Protein AF-A0A942UZH0-F1 (afdb_monomer_lite)

Foldseek 3Di:
DPPVVVVCVVVVVVVVVVVVVVVVVVVLVVLVVLLVVLVVLLVVLLVLLVVLLVLLVVLLVLLVVLLVLLVVCLVVVPDPPDDPVVVVVSVVVSVVSVVVNVVSLVVNVVSLVVSVVSLVVCCVSCVVCSVLSVVLSVLSVVLSVLSVVLVVLSVVVVVVVVVCVVVVPDDDPVNSVVVVVSSVVSVVSSVVSVVSSVVSVVSVVVSSVVSVCVSVVSVVVSVVVVVD

Organism: NCBI:txid2683708

Sequence (228 aa):
MNILSNLLSGIGGVLIGGFITWWSNLAIQKKKVIFELQQERYIETKKYIEELINILEKLNNRIYLYHMNMVIYYEKSYSEDNDNNILQERFKRNSDLNEEIDTLNRRFRRKLEIFNNYVDTNEILLLKYKHDLNEVISKGQHIFKNICNIKFIILNNVIELKKDIEKEVKIDEEYKKEKKKEYQFALELVNKNNTEINKVITFYNNLLKIQLNDIYGNYVNIKNKKIK

Radius of gyration: 30.78 Å; chains: 1; bounding box: 70×24×109 Å

Structure (mmCIF, N/CA/C/O backbone):
data_AF-A0A942UZH0-F1
#
_entry.id   AF-A0A942UZH0-F1
#
loop_
_atom_site.group_PDB
_atom_site.id
_atom_site.type_symbol
_atom_site.label_atom_id
_atom_site.label_alt_id
_atom_site.label_comp_id
_atom_site.label_asym_id
_atom_site.label_entity_id
_atom_site.label_seq_id
_atom_site.pdbx_PDB_ins_code
_atom_site.Cartn_x
_atom_site.Cartn_y
_atom_site.Cartn_z
_atom_site.occupancy
_atom_site.B_iso_or_equiv
_atom_site.auth_seq_id
_atom_site.auth_comp_id
_atom_site.auth_asym_id
_atom_site.auth_atom_id
_atom_site.pdbx_PDB_model_num
ATOM 1 N N . MET A 1 1 ? 43.457 6.257 -70.479 1.00 55.59 1 MET A N 1
ATOM 2 C CA . MET A 1 1 ? 42.061 5.979 -70.076 1.00 55.59 1 MET A CA 1
ATOM 3 C C . MET A 1 1 ? 41.929 5.470 -68.623 1.00 55.59 1 MET A C 1
ATOM 5 O O . MET A 1 1 ? 41.009 4.722 -68.354 1.00 55.59 1 MET A O 1
ATOM 9 N N . ASN A 1 2 ? 42.772 5.904 -67.661 1.00 56.91 2 ASN A N 1
ATOM 10 C CA . ASN A 1 2 ? 42.775 5.357 -66.279 1.00 56.91 2 ASN A CA 1
ATOM 11 C C . ASN A 1 2 ? 42.605 6.393 -65.150 1.00 56.91 2 ASN A C 1
ATOM 13 O O . ASN A 1 2 ? 42.390 6.016 -64.004 1.00 56.91 2 ASN A O 1
ATOM 17 N N . ILE A 1 3 ? 42.677 7.696 -65.441 1.00 56.53 3 ILE A N 1
ATOM 18 C CA . ILE A 1 3 ? 42.629 8.734 -64.396 1.00 56.53 3 ILE A CA 1
ATOM 19 C C . ILE A 1 3 ? 41.189 8.955 -63.916 1.00 56.53 3 ILE A C 1
ATOM 21 O O . ILE A 1 3 ? 40.953 9.020 -62.717 1.00 56.53 3 ILE A O 1
ATOM 25 N N . LEU A 1 4 ? 40.211 8.971 -64.831 1.00 51.31 4 LEU A N 1
ATOM 26 C CA . LEU A 1 4 ? 38.797 9.187 -64.500 1.00 51.31 4 LEU A CA 1
ATOM 27 C C . LEU A 1 4 ? 38.214 8.047 -63.643 1.00 51.31 4 LEU A C 1
ATOM 29 O O . LEU A 1 4 ? 37.503 8.305 -62.680 1.00 51.31 4 LEU A O 1
ATOM 33 N N . SER A 1 5 ? 38.578 6.796 -63.953 1.00 55.81 5 SER A N 1
ATOM 34 C CA . SER A 1 5 ? 38.187 5.599 -63.189 1.00 55.81 5 SER A CA 1
ATOM 35 C C . SER A 1 5 ? 38.740 5.621 -61.761 1.00 55.81 5 SER A C 1
ATOM 37 O O . SER A 1 5 ? 38.013 5.323 -60.818 1.00 55.81 5 SER A O 1
ATOM 39 N N . ASN A 1 6 ? 40.007 6.015 -61.590 1.00 57.38 6 ASN A N 1
ATOM 40 C CA . ASN A 1 6 ? 40.653 6.078 -60.276 1.00 57.38 6 ASN A CA 1
ATOM 41 C C . ASN A 1 6 ? 40.182 7.277 -59.437 1.00 57.38 6 ASN A C 1
ATOM 43 O O . ASN A 1 6 ? 40.102 7.182 -58.214 1.00 57.38 6 ASN A O 1
ATOM 47 N N . LEU A 1 7 ? 39.836 8.399 -60.077 1.00 56.69 7 LEU A N 1
ATOM 48 C CA . LEU A 1 7 ? 39.284 9.567 -59.388 1.00 56.69 7 LEU A CA 1
ATOM 49 C C . LEU A 1 7 ? 37.848 9.300 -58.906 1.00 56.69 7 LEU A C 1
ATOM 51 O O . LEU A 1 7 ? 37.510 9.613 -57.767 1.00 56.69 7 LEU A O 1
ATOM 55 N N . LEU A 1 8 ? 37.019 8.669 -59.748 1.00 55.28 8 LEU A N 1
ATOM 56 C CA . LEU A 1 8 ? 35.645 8.287 -59.404 1.00 55.28 8 LEU A CA 1
ATOM 57 C C . LEU A 1 8 ? 35.600 7.197 -58.325 1.00 55.28 8 LEU A C 1
ATOM 59 O O . LEU A 1 8 ? 34.758 7.274 -57.431 1.00 55.28 8 LEU A O 1
ATOM 63 N N . SER A 1 9 ? 36.518 6.222 -58.351 1.00 58.56 9 SER A N 1
ATOM 64 C CA . SER A 1 9 ? 36.602 5.192 -57.306 1.00 58.56 9 SER A CA 1
ATOM 65 C C . SER A 1 9 ? 37.124 5.746 -55.974 1.00 58.56 9 SER A C 1
ATOM 67 O O . SER A 1 9 ? 36.602 5.378 -54.921 1.00 58.56 9 SER A O 1
ATOM 69 N N . GLY A 1 10 ? 38.078 6.686 -56.002 1.00 57.53 10 GLY A N 1
ATOM 70 C CA . GLY A 1 10 ? 38.581 7.373 -54.809 1.00 57.53 10 GLY A CA 1
ATOM 71 C C . GLY A 1 10 ? 37.528 8.263 -54.140 1.00 57.53 10 GLY A C 1
ATOM 72 O O . GLY A 1 10 ? 37.312 8.165 -52.933 1.00 57.53 10 GLY A O 1
ATOM 73 N N . ILE A 1 11 ? 36.812 9.080 -54.921 1.00 65.88 11 ILE A N 1
ATOM 74 C CA . ILE A 1 11 ? 35.730 9.943 -54.411 1.00 65.88 11 ILE A CA 1
ATOM 75 C C . ILE A 1 11 ? 34.541 9.096 -53.932 1.00 65.88 11 ILE A C 1
ATOM 77 O O . ILE A 1 11 ? 33.996 9.349 -52.856 1.00 65.88 11 ILE A O 1
ATOM 81 N N . GLY A 1 12 ? 34.175 8.050 -54.682 1.00 58.22 12 GLY A N 1
ATOM 82 C CA . GLY A 1 12 ? 33.121 7.111 -54.297 1.00 58.22 12 GLY A CA 1
ATOM 83 C C . GLY A 1 12 ? 33.424 6.391 -52.979 1.00 58.22 12 GLY A C 1
ATOM 84 O O . GLY A 1 12 ? 32.553 6.306 -52.114 1.00 58.22 12 GLY A O 1
ATOM 85 N N . GLY A 1 13 ? 34.670 5.950 -52.776 1.00 60.91 13 GLY A N 1
ATOM 86 C CA . GLY A 1 13 ? 35.111 5.322 -51.528 1.00 60.91 13 GLY A CA 1
ATOM 87 C C . GLY A 1 13 ? 35.029 6.254 -50.314 1.00 60.91 13 GLY A C 1
ATOM 88 O O . GLY A 1 13 ? 34.565 5.838 -49.252 1.00 60.91 13 GLY A O 1
ATOM 89 N N . VAL A 1 14 ? 35.401 7.529 -50.473 1.00 66.50 14 VAL A N 1
ATOM 90 C CA . VAL A 1 14 ? 35.317 8.537 -49.398 1.00 66.50 14 VAL A CA 1
ATOM 91 C C . VAL A 1 14 ? 33.863 8.864 -49.044 1.00 66.50 14 VAL A C 1
ATOM 93 O O . VAL A 1 14 ? 33.530 8.949 -47.862 1.00 66.50 14 VAL A O 1
ATOM 96 N N . LEU A 1 15 ? 32.976 8.994 -50.036 1.00 67.06 15 LEU A N 1
ATOM 97 C CA . LEU A 1 15 ? 31.553 9.269 -49.802 1.00 67.06 15 LEU A CA 1
ATOM 98 C C . LEU A 1 15 ? 30.845 8.096 -49.111 1.00 67.06 15 LEU A C 1
ATOM 100 O O . LEU A 1 15 ? 30.104 8.305 -48.148 1.00 67.06 15 LEU A O 1
ATOM 104 N N . ILE A 1 16 ? 31.108 6.861 -49.549 1.00 67.69 16 ILE A N 1
ATOM 105 C CA . ILE A 1 16 ? 30.541 5.651 -48.935 1.00 67.69 16 ILE A CA 1
ATOM 106 C C . ILE A 1 16 ? 31.101 5.459 -47.518 1.00 67.69 16 ILE A C 1
ATOM 108 O O . ILE A 1 16 ? 30.333 5.233 -46.582 1.00 67.69 16 ILE A O 1
ATOM 112 N N . GLY A 1 17 ? 32.415 5.617 -47.326 1.00 63.62 17 GLY A N 1
ATOM 113 C CA . GLY A 1 17 ? 33.048 5.550 -46.007 1.00 63.62 17 GLY A CA 1
ATOM 114 C C . GLY A 1 17 ? 32.511 6.613 -45.043 1.00 63.62 17 GLY A C 1
ATOM 115 O O . GLY A 1 17 ? 32.180 6.301 -43.896 1.00 63.62 17 GLY A O 1
ATOM 116 N N . GLY A 1 18 ? 32.333 7.849 -45.518 1.00 67.62 18 GLY A N 1
ATOM 117 C CA . GLY A 1 18 ? 31.728 8.941 -44.753 1.00 67.62 18 GLY A CA 1
ATOM 118 C C . GLY A 1 18 ? 30.277 8.654 -44.357 1.00 67.62 18 GLY A C 1
ATOM 119 O O . GLY A 1 18 ? 29.907 8.842 -43.197 1.00 67.62 18 GLY A O 1
ATOM 120 N N . PHE A 1 19 ? 29.474 8.115 -45.278 1.00 69.44 19 PHE A N 1
ATOM 121 C CA . PHE A 1 19 ? 28.084 7.737 -45.017 1.00 69.44 19 PHE A CA 1
ATOM 122 C C . PHE A 1 19 ? 27.971 6.603 -43.988 1.00 69.44 19 PHE A C 1
ATOM 124 O O . PHE A 1 19 ? 27.197 6.716 -43.036 1.00 69.44 19 PHE A O 1
ATOM 131 N N . ILE A 1 20 ? 28.779 5.544 -44.113 1.00 67.62 20 ILE A N 1
ATOM 132 C CA . ILE A 1 20 ? 28.815 4.428 -43.150 1.00 67.62 20 ILE A CA 1
ATOM 133 C C . ILE A 1 20 ? 29.231 4.926 -41.760 1.00 67.62 20 ILE A C 1
ATOM 135 O O . ILE A 1 20 ? 28.607 4.566 -40.756 1.00 67.62 20 ILE A O 1
ATOM 139 N N . THR A 1 21 ? 30.252 5.784 -41.693 1.00 69.69 21 THR A N 1
ATOM 140 C CA . THR A 1 21 ? 30.744 6.356 -40.430 1.00 69.69 21 THR A CA 1
ATOM 141 C C . THR A 1 21 ? 29.678 7.235 -39.772 1.00 69.69 21 THR A C 1
ATOM 143 O O . THR A 1 21 ? 29.439 7.135 -38.567 1.00 69.69 21 THR A O 1
ATOM 146 N N . TRP A 1 22 ? 28.968 8.046 -40.560 1.00 73.50 22 TRP A N 1
ATOM 147 C CA . TRP A 1 22 ? 27.872 8.892 -40.086 1.00 73.50 22 TRP A CA 1
ATOM 148 C C . TRP A 1 22 ? 26.682 8.077 -39.558 1.00 73.50 22 TRP A C 1
ATOM 150 O O . TRP A 1 22 ? 26.235 8.308 -38.432 1.00 73.50 22 TRP A O 1
ATOM 160 N N . TRP A 1 23 ? 26.219 7.066 -40.300 1.00 66.19 23 TRP A N 1
ATOM 161 C CA . TRP A 1 23 ? 25.150 6.162 -39.851 1.00 66.19 23 TRP A CA 1
ATOM 162 C C . TRP A 1 23 ? 25.522 5.387 -38.587 1.00 66.19 23 TRP A C 1
ATOM 164 O O . TRP A 1 23 ? 24.697 5.238 -37.680 1.00 66.19 23 TRP A O 1
ATOM 174 N N . SER A 1 24 ? 26.772 4.934 -38.494 1.00 67.81 24 SER A N 1
ATOM 175 C CA . SER A 1 24 ? 27.285 4.239 -37.311 1.00 67.81 24 SER A CA 1
ATOM 176 C C . SER A 1 24 ? 27.293 5.160 -36.088 1.00 67.81 24 SER A C 1
ATOM 178 O O . SER A 1 24 ? 26.807 4.773 -35.022 1.00 67.81 24 SER A O 1
ATOM 180 N N . ASN A 1 25 ? 27.741 6.410 -36.246 1.00 74.94 25 ASN A N 1
ATOM 181 C CA . ASN A 1 25 ? 27.700 7.415 -35.183 1.00 74.94 25 ASN A CA 1
ATOM 182 C C . ASN A 1 25 ? 26.267 7.746 -34.742 1.00 74.94 25 ASN A C 1
ATOM 184 O O . ASN A 1 25 ? 25.999 7.787 -33.538 1.00 74.94 25 ASN A O 1
ATOM 188 N N . LEU A 1 26 ? 25.326 7.900 -35.679 1.00 71.50 26 LEU A N 1
ATOM 189 C CA . LEU A 1 26 ? 23.908 8.112 -35.361 1.00 71.50 26 LEU A CA 1
ATOM 190 C C . LEU A 1 26 ?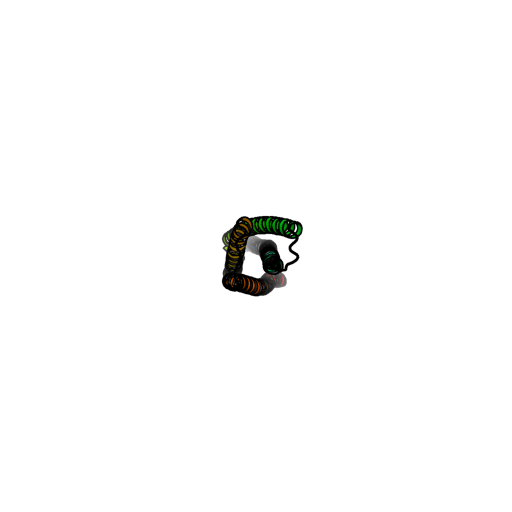 23.305 6.932 -34.590 1.00 71.50 26 LEU A C 1
ATOM 192 O O . LEU A 1 26 ? 22.584 7.127 -33.610 1.00 71.50 26 LEU A O 1
ATOM 196 N N . ALA A 1 27 ? 23.615 5.698 -34.991 1.00 70.44 27 ALA A N 1
ATOM 197 C CA . ALA A 1 27 ? 23.150 4.503 -34.293 1.00 70.44 27 ALA A CA 1
ATOM 198 C C . ALA A 1 27 ? 23.719 4.405 -32.864 1.00 70.44 27 ALA A C 1
ATOM 200 O O . ALA A 1 27 ? 23.010 3.986 -31.946 1.00 70.44 27 ALA A O 1
ATOM 201 N N . ILE A 1 28 ? 24.976 4.810 -32.654 1.00 72.88 28 ILE A N 1
ATOM 202 C CA . ILE A 1 28 ? 25.611 4.851 -31.327 1.00 72.88 28 ILE A CA 1
ATOM 203 C C . ILE A 1 28 ? 24.963 5.921 -30.444 1.00 72.88 28 ILE A C 1
ATOM 205 O O . ILE A 1 28 ? 24.639 5.636 -29.289 1.00 72.88 28 ILE A O 1
ATOM 209 N N . GLN A 1 29 ? 24.739 7.125 -30.976 1.00 73.19 29 GLN A N 1
ATOM 210 C CA . GLN A 1 29 ? 24.082 8.207 -30.239 1.00 73.19 29 GLN A CA 1
ATOM 211 C C . GLN A 1 29 ? 22.658 7.819 -29.829 1.00 73.19 29 GLN A C 1
ATOM 213 O O . GLN A 1 29 ? 22.311 7.961 -28.658 1.00 73.19 29 GLN A O 1
ATOM 218 N N . LYS A 1 30 ? 21.874 7.218 -30.737 1.00 76.62 30 LYS A N 1
ATOM 219 C CA . LYS A 1 30 ? 20.535 6.695 -30.417 1.00 76.62 30 LYS A CA 1
ATOM 220 C C . LYS A 1 30 ? 20.564 5.693 -29.259 1.00 76.62 30 LYS A C 1
ATOM 222 O O . LYS A 1 30 ? 19.752 5.794 -28.346 1.00 76.62 30 LYS A O 1
ATOM 227 N N . LYS A 1 31 ? 21.520 4.756 -29.249 1.00 73.31 31 LYS A N 1
ATOM 228 C CA . LYS A 1 31 ? 21.660 3.769 -28.159 1.00 73.31 31 LYS A CA 1
ATOM 229 C C . LYS A 1 31 ? 22.040 4.406 -26.824 1.00 73.31 31 LYS A C 1
ATOM 231 O O . LYS A 1 31 ? 21.539 3.970 -25.793 1.00 73.31 31 LYS A O 1
ATOM 236 N N . LYS A 1 32 ? 22.905 5.425 -26.840 1.00 77.19 32 LYS A N 1
ATOM 237 C CA . LYS A 1 32 ? 23.279 6.177 -25.634 1.00 77.19 32 LYS A CA 1
ATOM 238 C C . LYS A 1 32 ? 22.071 6.914 -25.041 1.00 77.19 32 LYS A C 1
ATOM 240 O O . LYS A 1 32 ? 21.825 6.778 -23.851 1.00 77.19 32 LYS A O 1
ATOM 245 N N . VAL A 1 33 ? 21.295 7.607 -25.877 1.00 77.94 33 VAL A N 1
ATOM 246 C CA . VAL A 1 33 ? 20.081 8.327 -25.447 1.00 77.94 33 VAL A CA 1
ATOM 247 C C . VAL A 1 33 ? 19.044 7.368 -24.855 1.00 77.94 33 VAL A C 1
ATOM 249 O O . VAL A 1 33 ? 18.495 7.637 -23.794 1.00 77.94 33 VAL A O 1
ATOM 252 N N . ILE A 1 34 ? 18.811 6.214 -25.492 1.00 77.88 34 ILE A N 1
ATOM 253 C CA . ILE A 1 34 ? 17.889 5.193 -24.962 1.00 77.88 34 ILE A CA 1
ATOM 254 C C . ILE A 1 34 ? 18.341 4.702 -23.580 1.00 77.88 34 ILE A C 1
ATOM 256 O O . ILE A 1 34 ? 17.511 4.530 -22.692 1.00 77.88 34 ILE A O 1
ATOM 260 N N . PHE A 1 35 ? 19.644 4.495 -23.384 1.00 80.19 35 PHE A N 1
ATOM 261 C CA . PHE A 1 35 ? 20.188 4.071 -22.096 1.00 80.19 35 PHE A CA 1
ATOM 262 C C . PHE A 1 35 ? 19.991 5.125 -20.995 1.00 80.19 35 PHE A C 1
ATOM 264 O O . PHE A 1 35 ? 19.534 4.783 -19.906 1.00 80.19 35 PHE A O 1
ATOM 271 N N . GLU A 1 36 ? 20.295 6.394 -21.275 1.00 81.06 36 GLU A N 1
ATOM 272 C CA . GLU A 1 36 ? 20.097 7.499 -20.323 1.00 81.06 36 GLU A CA 1
ATOM 273 C C . GLU A 1 36 ? 18.617 7.626 -19.925 1.00 81.06 36 GLU A C 1
ATOM 275 O O . GLU A 1 36 ? 18.301 7.690 -18.737 1.00 81.06 36 GLU A O 1
ATOM 280 N N . LEU A 1 37 ? 17.704 7.524 -20.898 1.00 82.19 37 LEU A N 1
ATOM 281 C CA . LEU A 1 37 ? 16.260 7.511 -20.646 1.00 82.19 37 LEU A CA 1
ATOM 282 C C . LEU A 1 37 ? 15.825 6.318 -19.781 1.00 82.19 37 LEU A C 1
ATOM 284 O O . LEU A 1 37 ? 15.006 6.476 -18.879 1.00 82.19 37 LEU A O 1
ATOM 288 N N . GLN A 1 38 ? 16.367 5.119 -20.013 1.00 81.94 38 GLN A N 1
ATOM 289 C CA . GLN A 1 38 ? 16.059 3.943 -19.188 1.00 81.94 38 GLN A CA 1
ATOM 290 C C . GLN A 1 38 ? 16.522 4.112 -17.734 1.00 81.94 38 GLN A C 1
ATOM 292 O O . GLN A 1 38 ? 15.815 3.688 -16.819 1.00 81.94 38 GLN A O 1
ATOM 297 N N . GLN A 1 39 ? 17.675 4.748 -17.504 1.00 83.62 39 GLN A N 1
ATOM 298 C CA . GLN A 1 39 ? 18.154 5.050 -16.152 1.00 83.62 39 GLN A CA 1
ATOM 299 C C . GLN A 1 39 ? 17.261 6.064 -15.436 1.00 83.62 39 GLN A C 1
ATOM 301 O O . GLN A 1 39 ? 16.907 5.852 -14.275 1.00 83.62 39 GLN A O 1
ATOM 306 N N . GLU A 1 40 ? 16.869 7.138 -16.121 1.00 86.31 40 GLU A N 1
ATOM 307 C CA . GLU A 1 40 ? 15.966 8.150 -15.566 1.00 86.31 40 GLU A CA 1
ATOM 308 C C . GLU A 1 40 ? 14.617 7.529 -15.176 1.00 86.31 40 GLU A C 1
ATOM 310 O O . GLU A 1 40 ? 14.165 7.676 -14.037 1.00 86.31 40 GLU A O 1
ATOM 315 N N . ARG A 1 41 ? 14.019 6.730 -16.071 1.00 86.19 41 ARG A N 1
ATOM 316 C CA . ARG A 1 41 ? 12.751 6.040 -15.790 1.00 86.19 41 ARG A CA 1
ATOM 317 C C . ARG A 1 41 ? 12.864 5.012 -14.670 1.00 86.19 41 ARG A C 1
ATOM 319 O O . ARG A 1 41 ? 11.936 4.882 -13.875 1.00 86.19 41 ARG A O 1
ATOM 326 N N . TYR A 1 42 ? 13.993 4.321 -14.546 1.00 87.50 42 TYR A N 1
ATOM 327 C CA . TYR A 1 42 ? 14.237 3.444 -13.400 1.00 87.50 42 TYR A CA 1
ATOM 328 C C . TYR A 1 42 ? 14.214 4.217 -12.073 1.00 87.50 42 TYR A C 1
ATOM 330 O O . TYR A 1 42 ? 13.532 3.802 -11.134 1.00 87.50 42 TYR A O 1
ATOM 338 N N . ILE A 1 43 ? 14.907 5.361 -11.998 1.00 87.38 43 ILE A N 1
ATOM 339 C CA . ILE A 1 43 ? 14.950 6.201 -10.789 1.00 87.38 43 ILE A CA 1
ATOM 340 C C . ILE A 1 43 ? 13.545 6.692 -10.419 1.00 87.38 43 ILE A C 1
ATOM 342 O O . ILE A 1 43 ? 13.156 6.639 -9.250 1.00 87.38 43 ILE A O 1
ATOM 346 N N . GLU A 1 44 ? 12.763 7.133 -11.402 1.00 90.44 44 GLU A N 1
ATOM 347 C CA . GLU A 1 44 ? 11.381 7.565 -11.180 1.00 90.44 44 GLU A CA 1
ATOM 348 C C . GLU A 1 44 ? 10.471 6.414 -10.732 1.00 90.44 44 GLU A C 1
ATOM 350 O O . GLU A 1 44 ? 9.741 6.564 -9.751 1.00 90.44 44 GLU A O 1
ATOM 355 N N . THR A 1 45 ? 10.539 5.257 -11.399 1.00 89.25 45 THR A N 1
ATOM 356 C CA . THR A 1 45 ? 9.751 4.058 -11.054 1.00 89.25 45 THR A CA 1
ATOM 357 C C . THR A 1 45 ? 10.021 3.631 -9.615 1.00 89.25 45 THR A C 1
ATOM 359 O O . THR A 1 45 ? 9.087 3.438 -8.834 1.00 89.25 45 THR A O 1
ATOM 362 N N . LYS A 1 46 ? 11.305 3.554 -9.246 1.00 91.69 46 LYS A N 1
ATOM 363 C CA . LYS A 1 46 ? 11.763 3.281 -7.882 1.00 91.69 46 LYS A CA 1
ATOM 364 C C . LYS A 1 46 ? 11.108 4.238 -6.882 1.00 91.69 46 LYS A C 1
ATOM 366 O O . LYS A 1 46 ? 10.479 3.802 -5.919 1.00 91.69 46 LYS A O 1
ATOM 371 N N . LYS A 1 47 ? 11.203 5.545 -7.145 1.00 93.19 47 LYS A N 1
ATOM 372 C CA . LYS A 1 47 ? 10.656 6.583 -6.266 1.00 93.19 47 LYS A CA 1
ATOM 373 C C . LYS A 1 47 ? 9.143 6.444 -6.078 1.00 93.19 47 LYS A C 1
ATOM 375 O O . LYS A 1 47 ? 8.665 6.552 -4.951 1.00 93.19 47 LYS A O 1
ATOM 380 N N . TYR A 1 48 ? 8.387 6.196 -7.149 1.00 92.44 48 TYR A N 1
ATOM 381 C CA . TYR A 1 48 ? 6.935 6.028 -7.048 1.00 92.44 48 TYR A CA 1
ATOM 382 C C . TYR A 1 48 ? 6.546 4.845 -6.162 1.00 92.44 48 TYR A C 1
ATOM 384 O O . TYR A 1 48 ? 5.679 4.991 -5.298 1.00 92.44 48 TYR A O 1
ATOM 392 N N . ILE A 1 49 ? 7.191 3.692 -6.348 1.00 90.31 49 ILE A N 1
ATOM 393 C CA . ILE A 1 49 ? 6.864 2.490 -5.576 1.00 90.31 49 ILE A CA 1
ATOM 394 C C . ILE A 1 49 ? 7.263 2.660 -4.102 1.00 90.31 49 ILE A C 1
ATOM 396 O O . ILE A 1 49 ? 6.465 2.338 -3.222 1.00 90.31 49 ILE A O 1
ATOM 400 N N . GLU A 1 50 ? 8.435 3.239 -3.815 1.00 92.06 50 GLU A N 1
ATOM 401 C CA . GLU A 1 50 ? 8.856 3.575 -2.443 1.00 92.06 50 GLU A CA 1
ATOM 402 C C . GLU A 1 50 ? 7.868 4.506 -1.739 1.00 92.06 50 GLU A C 1
ATOM 404 O O . GLU A 1 50 ? 7.510 4.280 -0.581 1.00 92.06 50 GLU A O 1
ATOM 409 N N . GLU A 1 51 ? 7.391 5.542 -2.432 1.00 93.75 51 GLU A N 1
ATOM 410 C CA . GLU A 1 51 ? 6.396 6.455 -1.876 1.00 93.75 51 GLU A CA 1
ATOM 411 C C . GLU A 1 51 ? 5.073 5.740 -1.566 1.00 93.75 51 GLU A C 1
ATOM 413 O O . GLU A 1 51 ? 4.491 5.988 -0.508 1.00 93.75 51 GLU A O 1
ATOM 418 N N . LEU A 1 52 ? 4.605 4.849 -2.448 1.00 91.56 52 LEU A N 1
ATOM 419 C CA . LEU A 1 52 ? 3.382 4.070 -2.227 1.00 91.56 52 LEU A CA 1
ATOM 420 C C . LEU A 1 52 ? 3.507 3.137 -1.021 1.00 91.56 52 LEU A C 1
ATOM 422 O O . LEU A 1 52 ? 2.627 3.150 -0.157 1.00 91.56 52 LEU A O 1
ATOM 426 N N . ILE A 1 53 ? 4.601 2.376 -0.939 1.00 91.75 53 ILE A N 1
ATOM 427 C CA . ILE A 1 53 ? 4.877 1.453 0.171 1.00 91.75 53 ILE A CA 1
ATOM 428 C C . ILE A 1 53 ? 4.926 2.218 1.497 1.00 91.75 53 ILE A C 1
ATOM 430 O O . ILE A 1 53 ? 4.205 1.871 2.429 1.00 91.75 53 ILE A O 1
ATOM 434 N N . ASN A 1 54 ? 5.684 3.315 1.558 1.00 94.12 54 ASN A N 1
ATOM 435 C CA . ASN A 1 54 ? 5.808 4.136 2.765 1.00 94.12 54 ASN A CA 1
ATOM 436 C C . ASN A 1 54 ? 4.453 4.703 3.228 1.00 94.12 54 ASN A C 1
ATOM 438 O O . ASN A 1 54 ? 4.164 4.768 4.424 1.00 94.12 54 ASN A O 1
ATOM 442 N N . ILE A 1 55 ? 3.591 5.123 2.293 1.00 91.94 55 ILE A N 1
ATOM 443 C CA . ILE A 1 55 ? 2.245 5.588 2.653 1.00 91.94 55 ILE A CA 1
ATOM 444 C C . ILE A 1 55 ? 1.403 4.428 3.205 1.00 91.94 55 ILE A C 1
ATOM 446 O O . ILE A 1 55 ? 0.730 4.632 4.214 1.00 91.94 55 ILE A O 1
ATOM 450 N N . LEU A 1 56 ? 1.453 3.233 2.602 1.00 89.25 56 LEU A N 1
ATOM 451 C CA . LEU A 1 56 ? 0.723 2.053 3.090 1.00 89.25 56 LEU A CA 1
ATOM 452 C C . LEU A 1 56 ? 1.171 1.628 4.490 1.00 89.25 56 LEU A C 1
ATOM 454 O O . LEU A 1 56 ? 0.324 1.365 5.341 1.00 89.25 56 LEU A O 1
ATOM 458 N N . GLU A 1 57 ? 2.476 1.610 4.755 1.00 92.38 57 GLU A N 1
ATOM 459 C CA . GLU A 1 57 ? 3.025 1.292 6.079 1.00 92.38 57 GLU A CA 1
ATOM 460 C C . GLU A 1 57 ? 2.544 2.286 7.139 1.00 92.38 57 GLU A C 1
ATOM 462 O O . GLU A 1 57 ? 2.061 1.888 8.203 1.00 92.38 57 GLU A O 1
ATOM 467 N N . LYS A 1 58 ? 2.608 3.590 6.833 1.00 93.94 58 LYS A N 1
ATOM 468 C CA . LYS A 1 58 ? 2.090 4.637 7.725 1.00 93.94 58 LYS A CA 1
ATOM 469 C C . LYS A 1 58 ? 0.597 4.480 7.964 1.00 93.94 58 LYS A C 1
ATOM 471 O O . LYS A 1 58 ? 0.160 4.572 9.108 1.00 93.94 58 LYS A O 1
ATOM 476 N N . LEU A 1 59 ? -0.172 4.222 6.908 1.00 89.50 59 LEU A N 1
ATOM 477 C CA . LEU A 1 59 ? -1.613 4.022 6.998 1.00 89.50 59 LEU A CA 1
ATOM 478 C C . LEU A 1 59 ? -1.946 2.829 7.906 1.00 89.50 59 LEU A C 1
ATOM 480 O O . LEU A 1 59 ? -2.757 2.964 8.823 1.00 89.50 59 LEU A O 1
ATOM 484 N N . ASN A 1 60 ? -1.274 1.693 7.701 1.00 89.25 60 ASN A N 1
ATOM 485 C CA . ASN A 1 60 ? -1.486 0.482 8.489 1.00 89.25 60 ASN A CA 1
ATOM 486 C C . ASN A 1 60 ? -1.112 0.691 9.965 1.00 89.25 60 ASN A C 1
ATOM 488 O O . ASN A 1 60 ? -1.850 0.274 10.854 1.00 89.25 60 ASN A O 1
ATOM 492 N N . ASN A 1 61 ? -0.016 1.408 10.236 1.00 91.62 61 ASN A N 1
ATOM 493 C CA . ASN A 1 61 ? 0.392 1.768 11.594 1.00 91.62 61 ASN A CA 1
ATOM 494 C C . ASN A 1 61 ? -0.646 2.670 12.286 1.00 91.62 61 ASN A C 1
ATOM 496 O O . ASN A 1 61 ? -1.055 2.386 13.410 1.00 91.62 61 ASN A O 1
ATOM 500 N N . ARG A 1 62 ? -1.132 3.725 11.619 1.00 90.81 62 ARG A N 1
ATOM 501 C CA . ARG A 1 62 ? -2.150 4.611 12.211 1.00 90.81 62 ARG A CA 1
ATOM 502 C C . ARG A 1 62 ? -3.448 3.883 12.519 1.00 90.81 62 ARG A C 1
ATOM 504 O O . ARG A 1 62 ? -4.020 4.100 13.583 1.00 90.81 62 ARG A O 1
ATOM 511 N N . ILE A 1 63 ? -3.862 2.978 11.642 1.00 86.56 63 ILE A N 1
ATOM 512 C CA . ILE A 1 63 ? -5.037 2.127 11.852 1.00 86.56 63 ILE A CA 1
ATO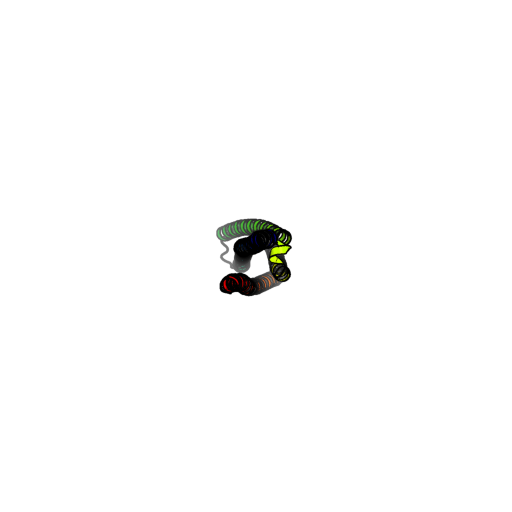M 513 C C . ILE A 1 63 ? -4.827 1.165 13.020 1.00 86.56 63 ILE A C 1
ATOM 515 O O . ILE A 1 63 ? -5.730 1.003 13.837 1.00 86.56 63 ILE A O 1
ATOM 519 N N . TYR A 1 64 ? -3.634 0.587 13.153 1.00 88.06 64 TYR A N 1
ATOM 520 C CA . TYR A 1 64 ? -3.280 -0.233 14.308 1.00 88.06 64 TYR A CA 1
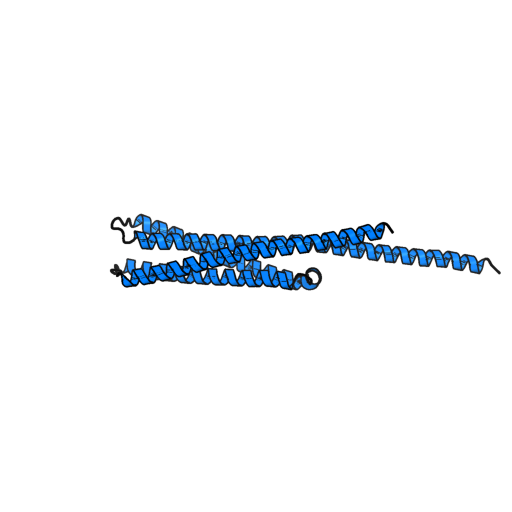ATOM 521 C C . TYR A 1 64 ? -3.350 0.561 15.621 1.00 88.06 64 TYR A C 1
ATOM 523 O O . TYR A 1 64 ? -3.972 0.108 16.577 1.00 88.06 64 TYR A O 1
ATOM 531 N N . LEU A 1 65 ? -2.780 1.769 15.674 1.00 87.06 65 LEU A N 1
ATOM 532 C CA . LEU A 1 65 ? -2.852 2.618 16.871 1.00 87.06 65 LEU A CA 1
ATOM 533 C C . LEU A 1 65 ? -4.293 3.023 17.204 1.00 87.06 65 LEU A C 1
ATOM 535 O O . LEU A 1 65 ? -4.693 2.966 18.366 1.00 87.06 65 LEU A O 1
ATOM 539 N N . TYR A 1 66 ? -5.076 3.384 16.186 1.00 83.31 66 TYR A N 1
ATOM 540 C CA . TYR A 1 66 ? -6.496 3.706 16.327 1.00 83.31 66 TYR A CA 1
ATOM 541 C C . TYR A 1 66 ? -7.279 2.518 16.906 1.00 83.31 66 TYR A C 1
ATOM 543 O O . TYR A 1 66 ? -8.027 2.670 17.870 1.00 83.31 66 TYR A O 1
ATOM 551 N N . HIS A 1 67 ? -7.031 1.315 16.382 1.00 82.38 67 HIS A N 1
ATOM 552 C CA . HIS A 1 67 ? -7.592 0.069 16.894 1.00 82.38 67 HIS A CA 1
ATOM 553 C C . HIS A 1 67 ? -7.206 -0.188 18.359 1.00 82.38 67 HIS A C 1
ATOM 555 O O . HIS A 1 67 ? -8.082 -0.380 19.200 1.00 82.38 67 HIS A O 1
ATOM 561 N N . MET A 1 68 ? -5.912 -0.145 18.687 1.00 82.00 68 MET A N 1
ATOM 562 C CA . MET A 1 68 ? -5.421 -0.424 20.042 1.00 82.00 68 MET A CA 1
ATOM 563 C C . MET A 1 68 ? -5.985 0.549 21.079 1.00 82.00 68 MET A C 1
ATOM 565 O O . MET A 1 68 ? -6.355 0.135 22.178 1.00 82.00 68 MET A O 1
ATOM 569 N N . ASN A 1 69 ? -6.106 1.832 20.730 1.00 76.00 69 ASN A N 1
ATOM 570 C CA . ASN A 1 69 ? -6.733 2.818 21.606 1.00 76.00 69 ASN A CA 1
ATOM 571 C C . ASN A 1 69 ? -8.195 2.468 21.915 1.00 76.00 69 ASN A C 1
ATOM 573 O O . ASN A 1 69 ? -8.628 2.680 23.048 1.00 76.00 69 ASN A O 1
ATOM 577 N N . MET A 1 70 ? -8.934 1.926 20.940 1.00 73.75 70 MET A N 1
ATOM 578 C CA . MET A 1 70 ? -10.331 1.509 21.110 1.00 73.75 70 MET A CA 1
ATOM 579 C C . MET A 1 70 ? -10.485 0.217 21.913 1.00 73.75 70 MET A C 1
ATOM 581 O O . MET A 1 70 ? -11.391 0.124 22.737 1.00 73.75 70 MET A O 1
ATOM 585 N N . VAL A 1 71 ? -9.587 -0.754 21.738 1.00 73.12 71 VAL A N 1
ATOM 586 C CA . VAL A 1 71 ? -9.595 -1.983 22.551 1.00 73.12 71 VAL A CA 1
ATOM 587 C C . VAL A 1 71 ? -9.3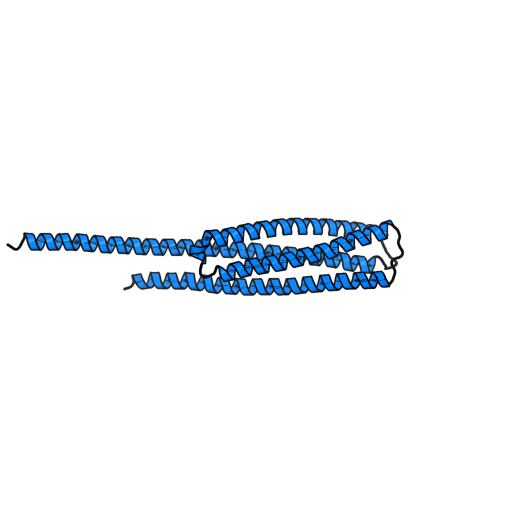29 -1.655 24.020 1.00 73.12 71 VAL A C 1
ATOM 589 O O . VAL A 1 71 ? -10.112 -2.040 24.883 1.00 73.12 71 VAL A O 1
ATOM 592 N N . ILE A 1 72 ? -8.283 -0.869 24.305 1.00 66.44 72 ILE A N 1
ATOM 593 C CA . ILE A 1 72 ? -7.950 -0.448 25.678 1.00 66.44 72 ILE A CA 1
ATOM 594 C C . ILE A 1 72 ? -9.100 0.345 26.301 1.00 66.44 72 ILE A C 1
ATOM 596 O O . ILE A 1 72 ? -9.374 0.203 27.490 1.00 66.44 72 ILE A O 1
ATOM 600 N N . TYR A 1 73 ? -9.756 1.197 25.510 1.00 65.31 73 TYR A N 1
ATOM 601 C CA . TYR A 1 73 ? -10.945 1.916 25.946 1.00 65.31 73 TYR A CA 1
ATOM 602 C C . TYR A 1 73 ? -12.027 0.936 26.397 1.00 65.31 73 TYR A C 1
ATOM 604 O O . TYR A 1 73 ? -12.487 1.016 27.530 1.00 65.31 73 TYR A O 1
ATOM 612 N N . TYR A 1 74 ? -12.363 -0.038 25.551 1.00 64.12 74 TYR A N 1
ATOM 613 C CA . TYR A 1 74 ? -13.385 -1.023 25.874 1.00 64.12 74 TYR A CA 1
ATOM 614 C C . TYR A 1 74 ? -13.028 -1.856 27.105 1.00 64.12 74 TYR A C 1
ATOM 616 O O . TYR A 1 74 ? -13.903 -2.159 27.899 1.00 64.12 74 TYR A O 1
ATOM 624 N N . GLU A 1 75 ? -11.760 -2.205 27.307 1.00 64.44 75 GLU A N 1
ATOM 625 C CA . GLU A 1 75 ? -11.342 -2.953 28.497 1.00 64.44 75 GLU A CA 1
ATOM 626 C C . GLU A 1 75 ? -11.389 -2.103 29.780 1.00 64.44 75 GLU A C 1
ATOM 628 O O . GLU A 1 75 ? -11.751 -2.622 30.835 1.00 64.44 75 GLU A O 1
ATOM 633 N N . LYS A 1 76 ? -11.071 -0.800 29.707 1.00 59.88 76 LYS A N 1
ATOM 634 C CA . LYS A 1 76 ? -11.014 0.102 30.876 1.00 59.88 76 LYS A CA 1
ATOM 635 C C . LYS A 1 76 ? -12.335 0.764 31.251 1.00 59.88 76 LYS A C 1
ATOM 637 O O . LYS A 1 76 ? -12.565 0.990 32.433 1.00 59.88 76 LYS A O 1
ATOM 642 N N . SER A 1 77 ? -13.219 1.054 30.298 1.00 54.44 77 SER A N 1
ATOM 643 C CA . SER A 1 77 ? -14.506 1.711 30.579 1.00 54.44 77 SER A CA 1
ATOM 644 C C . SER A 1 77 ? -15.449 0.884 31.466 1.00 54.44 77 SER A C 1
ATOM 646 O O . SER A 1 77 ? -16.498 1.385 31.858 1.00 54.44 77 SER A O 1
ATOM 648 N N . TYR A 1 78 ? -15.080 -0.358 31.797 1.00 54.38 78 TYR A N 1
ATOM 649 C CA . TYR A 1 78 ? -15.806 -1.229 32.723 1.00 54.38 78 TYR A CA 1
ATOM 650 C C . TYR A 1 78 ? -14.987 -1.652 33.953 1.00 54.38 78 TYR A C 1
ATOM 652 O O . TYR A 1 78 ? -15.436 -2.533 34.683 1.00 54.38 78 TYR A O 1
ATOM 660 N N . SER A 1 79 ? -13.811 -1.059 34.191 1.00 52.69 79 SER A N 1
ATOM 661 C CA . SER A 1 79 ? -13.159 -1.108 35.508 1.00 52.69 79 SER A CA 1
ATOM 662 C C . SER A 1 79 ? -13.687 0.038 36.375 1.00 52.69 79 SER A C 1
ATOM 664 O O . SER A 1 79 ? -13.889 1.134 35.860 1.00 52.69 79 SER A O 1
ATOM 666 N N . GLU A 1 80 ? -13.914 -0.209 37.668 1.00 50.62 80 GLU A N 1
ATOM 667 C CA . GLU A 1 80 ? -14.597 0.708 38.605 1.00 50.62 80 GLU A CA 1
ATOM 668 C C . GLU A 1 80 ? -13.922 2.093 38.770 1.00 50.62 80 GLU A C 1
ATOM 670 O O . GLU A 1 80 ? -14.582 3.043 39.182 1.00 50.62 80 GLU A O 1
ATOM 675 N N . ASP A 1 81 ? -12.663 2.255 38.345 1.00 51.44 81 ASP A N 1
ATOM 676 C CA . ASP A 1 81 ? -11.897 3.513 38.391 1.00 51.44 81 ASP A CA 1
ATOM 677 C C . ASP A 1 81 ? -11.936 4.285 37.056 1.00 51.44 81 ASP A C 1
ATOM 679 O O . ASP A 1 81 ? -10.926 4.457 36.362 1.00 51.44 81 ASP A O 1
ATOM 683 N N . ASN A 1 82 ? -13.124 4.732 36.650 1.00 56.59 82 ASN A N 1
ATOM 684 C CA . ASN A 1 82 ? -13.331 5.364 35.346 1.00 56.59 82 ASN A CA 1
ATOM 685 C C . ASN A 1 82 ? -13.246 6.904 35.442 1.00 56.59 82 ASN A C 1
ATOM 687 O O . ASN A 1 82 ? -14.233 7.583 35.717 1.00 56.59 82 ASN A O 1
ATOM 691 N N . ASP A 1 83 ? -12.059 7.477 35.213 1.00 64.12 83 ASP A N 1
ATOM 692 C CA . ASP A 1 83 ? -11.877 8.935 35.141 1.00 64.12 83 ASP A CA 1
ATOM 693 C C . ASP A 1 83 ? -12.334 9.470 33.769 1.00 64.12 83 ASP A C 1
ATOM 695 O O . ASP A 1 83 ? -11.691 9.250 32.735 1.00 64.12 83 ASP A O 1
ATOM 699 N N . ASN A 1 84 ? -13.451 10.203 33.759 1.00 65.94 84 ASN A N 1
ATOM 700 C CA . ASN A 1 84 ? -14.032 10.821 32.564 1.00 65.94 84 ASN A CA 1
ATOM 701 C C . ASN A 1 84 ? -13.034 11.690 31.774 1.00 65.94 84 ASN A C 1
ATOM 703 O O . ASN A 1 84 ? -13.137 11.770 30.546 1.00 65.94 84 ASN A O 1
ATOM 707 N N . ASN A 1 85 ? -12.036 12.291 32.432 1.00 68.62 85 ASN A N 1
ATOM 708 C CA . ASN A 1 85 ? -11.009 13.085 31.750 1.00 68.62 85 ASN A CA 1
ATOM 709 C C . ASN A 1 85 ? -10.110 12.216 30.856 1.00 68.62 85 ASN A C 1
ATOM 711 O O . ASN A 1 85 ? -9.789 12.600 29.728 1.00 68.62 85 ASN A O 1
ATOM 715 N N . ILE A 1 86 ? -9.766 11.007 31.312 1.00 70.88 86 ILE A N 1
ATOM 716 C CA . ILE A 1 86 ? -8.959 10.043 30.548 1.00 70.88 86 ILE A CA 1
ATOM 717 C C . ILE A 1 86 ? -9.725 9.571 29.303 1.00 70.88 86 ILE A C 1
ATOM 719 O O . ILE A 1 86 ? -9.129 9.379 28.238 1.00 70.88 86 ILE A O 1
ATOM 723 N N . LEU A 1 87 ? -11.045 9.397 29.411 1.00 68.25 87 LEU A N 1
ATOM 724 C CA . LEU A 1 87 ? -11.896 9.000 28.285 1.00 68.25 87 LEU A CA 1
ATOM 725 C C . LEU A 1 87 ? -11.957 10.100 27.218 1.00 68.25 87 LEU A C 1
ATOM 727 O O . LEU A 1 87 ? -11.769 9.815 26.032 1.00 68.25 87 LEU A O 1
ATOM 731 N N . GLN A 1 88 ? -12.155 11.356 27.625 1.00 71.56 88 GLN A N 1
ATOM 732 C CA . GLN A 1 88 ? -12.191 12.493 26.699 1.00 71.56 88 GLN A CA 1
ATOM 733 C C . GLN A 1 88 ? -10.858 12.696 25.969 1.00 71.56 88 GLN A C 1
ATOM 735 O O . GLN A 1 88 ? -10.844 12.896 24.751 1.00 71.56 88 GLN A O 1
ATOM 740 N N . GLU A 1 89 ? -9.728 12.581 26.673 1.00 75.88 89 GLU A N 1
ATOM 741 C CA . GLU A 1 89 ? -8.404 12.698 26.053 1.00 75.88 89 GLU A CA 1
ATOM 742 C C . GLU A 1 89 ? -8.174 11.608 24.991 1.00 75.88 89 GLU A C 1
ATOM 744 O O . GLU A 1 89 ? -7.629 11.868 23.914 1.00 75.88 89 GLU A O 1
ATOM 749 N N . ARG A 1 90 ? -8.644 10.383 25.247 1.00 73.44 90 ARG A N 1
ATOM 750 C CA . ARG A 1 90 ? -8.554 9.270 24.290 1.00 73.44 90 ARG A CA 1
ATOM 751 C C . ARG A 1 90 ? -9.449 9.467 23.070 1.00 73.44 90 ARG A C 1
ATOM 753 O O . ARG A 1 90 ? -8.989 9.203 21.958 1.00 73.44 90 ARG A O 1
ATOM 760 N N . PHE A 1 91 ? -10.675 9.967 23.242 1.00 74.12 91 PHE A N 1
ATOM 761 C CA . PHE A 1 91 ? -11.536 10.330 22.109 1.00 74.12 91 PHE A CA 1
ATOM 762 C C . PHE A 1 91 ? -10.881 11.384 21.221 1.00 74.12 91 PHE A C 1
ATOM 764 O O . PHE A 1 91 ? -10.900 11.244 19.998 1.00 74.12 91 PHE A O 1
ATOM 771 N N . LYS A 1 92 ? -10.245 12.390 21.829 1.00 81.00 92 LYS A N 1
ATOM 772 C CA . LYS A 1 92 ? -9.487 13.401 21.090 1.00 81.00 92 LYS A CA 1
ATOM 773 C C . LYS A 1 92 ? -8.341 12.771 20.293 1.00 81.00 92 LYS A C 1
ATOM 775 O O . LYS A 1 92 ? -8.298 12.942 19.080 1.00 81.00 92 LYS A O 1
ATOM 780 N N . ARG A 1 93 ? -7.491 11.952 20.928 1.00 82.31 93 ARG A N 1
ATOM 781 C CA . ARG A 1 93 ? -6.390 11.247 20.234 1.00 82.31 93 ARG A CA 1
ATOM 782 C C . ARG A 1 93 ? -6.884 10.382 19.071 1.00 82.31 93 ARG A C 1
ATOM 784 O O . ARG A 1 93 ? -6.236 10.321 18.032 1.00 82.31 93 ARG A O 1
ATOM 791 N N . ASN A 1 94 ? -8.025 9.712 19.226 1.00 81.81 94 ASN A N 1
ATOM 792 C CA . ASN A 1 94 ? -8.626 8.935 18.144 1.00 81.81 94 ASN A CA 1
ATOM 793 C C . ASN A 1 94 ? -9.164 9.829 17.021 1.00 81.81 94 ASN A C 1
ATOM 795 O O . ASN A 1 94 ? -8.978 9.499 15.852 1.00 81.81 94 ASN A O 1
ATOM 799 N N . SER A 1 95 ? -9.778 10.968 17.342 1.00 83.56 95 SER A N 1
ATOM 800 C CA . SER A 1 95 ? -10.178 11.955 16.335 1.00 83.56 95 SER A CA 1
ATOM 801 C C . SER A 1 95 ? -8.982 12.423 15.501 1.00 83.56 95 SER A C 1
ATOM 803 O O . SER A 1 95 ? -9.056 12.399 14.272 1.00 83.56 95 SER A O 1
ATOM 805 N N . ASP A 1 96 ? -7.865 12.752 16.154 1.00 87.88 96 ASP A N 1
ATOM 806 C CA . ASP A 1 96 ? -6.631 13.184 15.486 1.00 87.88 96 ASP A CA 1
ATOM 807 C C . ASP A 1 96 ? -6.081 12.072 14.569 1.00 87.88 96 ASP A C 1
ATOM 809 O O . ASP A 1 96 ? -5.791 12.293 13.392 1.00 87.88 96 ASP A O 1
ATOM 813 N N . LEU A 1 97 ? -6.025 10.829 15.068 1.00 88.19 97 LEU A N 1
ATOM 814 C CA . LEU A 1 97 ? -5.618 9.663 14.274 1.00 88.19 97 LEU A CA 1
ATOM 815 C C . LEU A 1 97 ? -6.525 9.434 13.059 1.00 88.19 97 LEU A C 1
ATOM 817 O O . LEU A 1 97 ? -6.037 9.075 11.988 1.00 88.19 97 LEU A O 1
ATOM 821 N N . ASN A 1 98 ? -7.835 9.632 13.204 1.00 86.25 98 ASN A N 1
ATOM 822 C CA . ASN A 1 98 ? -8.783 9.488 12.105 1.00 86.25 98 ASN A CA 1
ATOM 823 C C . ASN A 1 98 ? -8.525 10.524 10.995 1.00 86.25 98 ASN A C 1
ATOM 825 O O . ASN A 1 98 ? -8.536 10.171 9.813 1.00 86.25 98 ASN A O 1
ATOM 829 N N . GLU A 1 99 ? -8.221 11.770 11.358 1.00 89.94 99 GLU A N 1
ATOM 830 C CA . GLU A 1 99 ? -7.850 12.813 10.396 1.00 89.94 99 GLU A CA 1
ATOM 831 C C . GLU A 1 99 ? -6.516 12.506 9.691 1.00 89.94 99 GLU A C 1
ATOM 833 O O . GLU A 1 99 ? -6.394 12.668 8.467 1.00 89.94 99 GLU A O 1
ATOM 838 N N . GLU A 1 100 ? -5.525 11.994 10.429 1.00 92.56 100 GLU A N 1
ATOM 839 C CA . GLU A 1 100 ? -4.261 11.524 9.851 1.00 92.56 100 GLU A CA 1
ATOM 840 C C . GLU A 1 100 ? -4.491 10.392 8.839 1.00 92.56 100 GLU A C 1
ATOM 842 O O . GLU A 1 100 ? -3.955 10.433 7.725 1.00 92.56 100 GLU A O 1
ATOM 847 N N . ILE A 1 101 ? -5.323 9.406 9.191 1.00 90.38 101 ILE A N 1
ATOM 848 C CA . ILE A 1 101 ? -5.713 8.298 8.308 1.00 90.38 101 ILE A CA 1
ATOM 849 C C . ILE A 1 101 ? -6.377 8.839 7.037 1.00 90.38 101 ILE A C 1
ATOM 851 O O . ILE A 1 101 ? -6.013 8.428 5.935 1.00 90.38 101 ILE A O 1
ATOM 855 N N . ASP A 1 102 ? -7.305 9.790 7.149 1.00 90.69 102 ASP A N 1
ATOM 856 C CA . ASP A 1 102 ? -7.986 10.372 5.986 1.00 90.69 102 ASP A CA 1
ATOM 857 C C . ASP A 1 102 ? -7.062 11.183 5.084 1.00 90.69 102 ASP A C 1
ATOM 859 O O . ASP A 1 102 ? -7.208 11.195 3.854 1.00 90.69 102 ASP A O 1
ATOM 863 N N . THR A 1 103 ? -6.077 11.845 5.674 1.00 94.38 103 THR A N 1
ATOM 864 C CA . THR A 1 103 ? -5.033 12.547 4.929 1.00 94.38 103 THR A CA 1
ATOM 865 C C . THR A 1 103 ? -4.139 11.564 4.174 1.00 94.38 103 THR A C 1
ATOM 867 O O . THR A 1 103 ? -3.892 11.741 2.975 1.00 94.38 103 THR A O 1
ATOM 870 N N . LEU A 1 104 ? -3.700 10.490 4.833 1.00 92.88 104 LEU A N 1
ATOM 871 C CA . LEU A 1 104 ? -2.897 9.434 4.215 1.00 92.88 104 LEU A CA 1
ATOM 872 C C . LEU A 1 104 ? -3.673 8.690 3.120 1.00 92.88 104 LEU A C 1
ATOM 874 O O . LEU A 1 104 ? -3.113 8.458 2.050 1.00 92.88 104 LEU A O 1
ATOM 878 N N . ASN A 1 105 ? -4.962 8.408 3.327 1.00 90.19 105 ASN A N 1
ATOM 879 C CA . ASN A 1 105 ? -5.834 7.776 2.334 1.00 90.19 105 ASN A CA 1
ATOM 880 C C . ASN A 1 105 ? -5.910 8.594 1.041 1.00 90.19 105 ASN A C 1
ATOM 882 O O . ASN A 1 105 ? -5.688 8.074 -0.056 1.00 90.19 105 ASN A O 1
ATOM 886 N N . ARG A 1 106 ? -6.182 9.899 1.165 1.00 94.06 106 ARG A N 1
ATOM 887 C CA . ARG A 1 106 ? -6.225 10.821 0.019 1.00 94.06 106 ARG A CA 1
ATOM 888 C C . ARG A 1 106 ? -4.881 10.876 -0.701 1.00 94.06 106 ARG A C 1
ATOM 890 O O . ARG A 1 106 ? -4.834 10.829 -1.932 1.00 94.06 106 ARG A O 1
ATOM 897 N N . ARG A 1 107 ? -3.784 10.934 0.059 1.00 94.69 107 ARG A N 1
ATOM 898 C CA . ARG A 1 107 ? -2.425 10.947 -0.491 1.00 94.69 107 ARG A CA 1
ATOM 899 C C . ARG A 1 107 ? -2.100 9.655 -1.240 1.00 94.69 107 ARG A C 1
ATOM 901 O O . ARG A 1 107 ? -1.560 9.740 -2.342 1.00 94.69 107 ARG A O 1
ATOM 908 N N . PHE A 1 108 ? -2.438 8.496 -0.675 1.00 93.69 108 PHE A N 1
ATOM 909 C CA . PHE A 1 108 ? -2.219 7.192 -1.301 1.00 93.69 108 PHE A CA 1
ATOM 910 C C . PHE A 1 108 ? -2.950 7.101 -2.635 1.00 93.69 108 PHE A C 1
ATOM 912 O O . PHE A 1 108 ? -2.319 6.856 -3.660 1.00 93.69 108 PHE A O 1
ATOM 919 N N . ARG A 1 109 ? -4.258 7.389 -2.639 1.00 92.94 109 ARG A N 1
ATOM 920 C CA . ARG A 1 109 ? -5.093 7.331 -3.845 1.00 92.94 109 ARG A CA 1
ATOM 921 C C . ARG A 1 109 ? -4.516 8.184 -4.972 1.00 92.94 109 ARG A C 1
ATOM 923 O O . ARG A 1 109 ? -4.338 7.690 -6.080 1.00 92.94 109 ARG A O 1
ATOM 930 N N . ARG A 1 110 ? -4.153 9.433 -4.667 1.00 95.06 110 ARG A N 1
ATOM 931 C CA . ARG A 1 110 ? -3.556 10.344 -5.650 1.00 95.06 110 ARG A CA 1
ATOM 932 C C . ARG A 1 110 ? -2.215 9.828 -6.171 1.00 95.06 110 ARG A C 1
ATOM 934 O O . ARG A 1 110 ? -1.942 9.925 -7.360 1.00 95.06 110 ARG A O 1
ATOM 941 N N . LYS A 1 111 ? -1.358 9.295 -5.297 1.00 94.25 111 LYS A N 1
ATOM 942 C CA . LYS A 1 111 ? -0.053 8.756 -5.704 1.00 94.25 111 LYS A CA 1
ATOM 943 C C . LYS A 1 111 ? -0.188 7.503 -6.559 1.00 94.25 111 LYS A C 1
ATOM 945 O O . LYS A 1 111 ? 0.556 7.364 -7.523 1.00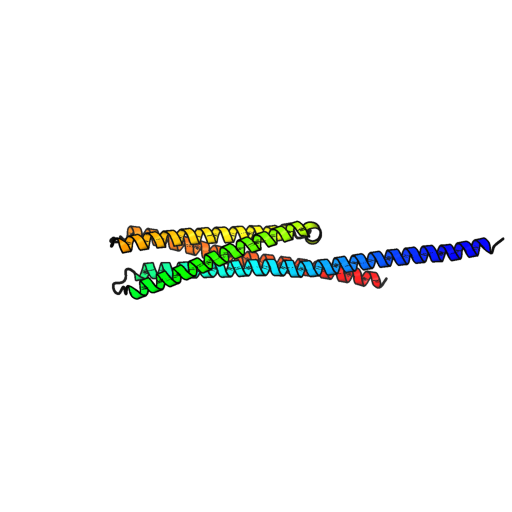 94.25 111 LYS A O 1
ATOM 950 N N . LEU A 1 112 ? -1.147 6.643 -6.240 1.00 92.81 112 LEU A N 1
ATOM 951 C CA . LEU A 1 112 ? -1.424 5.427 -6.992 1.00 92.81 112 LEU A CA 1
ATOM 952 C C . LEU A 1 112 ? -1.942 5.751 -8.394 1.00 92.81 112 LEU A C 1
ATOM 954 O O . LEU A 1 112 ? -1.493 5.152 -9.361 1.00 92.81 112 LEU A O 1
ATOM 958 N N . GLU A 1 113 ? -2.828 6.738 -8.505 1.00 93.69 113 GLU A N 1
ATOM 959 C CA . GLU A 1 113 ? -3.333 7.233 -9.787 1.00 93.69 113 GLU A CA 1
ATOM 960 C C . GLU A 1 113 ? -2.214 7.826 -10.653 1.00 93.69 113 GLU A C 1
ATOM 962 O O . GLU A 1 113 ? -2.075 7.465 -11.819 1.00 93.69 113 GLU A O 1
ATOM 967 N N . ILE A 1 114 ? -1.361 8.677 -10.068 1.00 93.50 114 ILE A N 1
ATOM 968 C CA . ILE A 1 114 ? -0.192 9.228 -10.771 1.00 93.50 114 ILE A CA 1
ATOM 969 C C . ILE A 1 114 ? 0.731 8.101 -11.242 1.00 93.50 114 ILE A C 1
ATOM 971 O O . ILE A 1 114 ? 1.209 8.140 -12.374 1.00 93.50 114 ILE A O 1
ATOM 975 N N . PHE A 1 115 ? 0.980 7.102 -10.394 1.00 93.06 115 PHE A N 1
ATOM 976 C CA . PHE A 1 115 ? 1.842 5.985 -10.752 1.00 93.06 115 PHE A CA 1
ATOM 977 C C . PHE A 1 115 ? 1.238 5.120 -11.863 1.00 93.06 115 PHE A C 1
ATOM 979 O O . PHE A 1 115 ? 1.948 4.759 -12.795 1.00 93.06 115 PHE A O 1
ATOM 986 N N . ASN A 1 116 ? -0.069 4.857 -11.826 1.00 91.69 116 ASN A N 1
ATOM 987 C CA . ASN A 1 116 ? -0.756 4.139 -12.897 1.00 91.69 116 ASN A CA 1
ATOM 988 C C . ASN A 1 116 ? -0.621 4.877 -14.240 1.00 91.69 116 ASN A C 1
ATOM 990 O O . ASN A 1 116 ? -0.148 4.306 -15.219 1.00 91.69 116 ASN A O 1
ATOM 994 N N . ASN A 1 117 ? -0.894 6.186 -14.252 1.00 92.56 117 ASN A N 1
ATOM 995 C CA . ASN A 1 117 ? -0.731 7.018 -15.448 1.00 92.56 117 ASN A CA 1
ATOM 996 C C . ASN A 1 117 ? 0.724 7.047 -15.944 1.00 92.56 117 ASN A C 1
ATOM 998 O O . ASN A 1 117 ? 0.976 7.069 -17.150 1.00 92.56 117 ASN A O 1
ATOM 1002 N N . TYR A 1 118 ? 1.693 7.048 -15.025 1.00 91.25 118 TYR A N 1
ATOM 1003 C CA . TYR A 1 118 ? 3.112 6.968 -15.354 1.00 91.25 118 TYR A CA 1
ATOM 1004 C C . TYR A 1 118 ? 3.467 5.649 -16.053 1.00 91.25 118 TYR A C 1
ATOM 1006 O O . TYR A 1 118 ? 4.165 5.682 -17.071 1.00 91.25 118 TYR A O 1
ATOM 1014 N N . VAL A 1 119 ? 2.982 4.514 -15.536 1.00 88.88 119 VAL A N 1
ATOM 1015 C CA . VAL A 1 119 ? 3.194 3.185 -16.134 1.00 88.88 119 VAL A CA 1
ATOM 1016 C C . VAL A 1 119 ? 2.586 3.124 -17.535 1.00 88.88 119 VAL A C 1
ATOM 1018 O O . VAL A 1 119 ? 3.267 2.694 -18.466 1.00 88.88 119 VAL A O 1
ATOM 1021 N N . ASP A 1 120 ? 1.362 3.627 -17.705 1.00 85.56 120 ASP A N 1
ATOM 1022 C CA . ASP A 1 120 ? 0.672 3.648 -19.000 1.00 85.56 120 ASP A CA 1
ATOM 1023 C C . ASP A 1 120 ? 1.389 4.542 -20.023 1.00 85.56 120 ASP A C 1
ATOM 1025 O O . ASP A 1 120 ? 1.644 4.130 -21.154 1.00 85.56 120 ASP A O 1
ATOM 1029 N N . THR A 1 121 ? 1.801 5.747 -19.620 1.00 85.94 121 THR A N 1
ATOM 1030 C CA . THR A 1 121 ? 2.478 6.703 -20.517 1.00 85.94 121 THR A CA 1
ATOM 1031 C C . THR A 1 121 ? 3.860 6.210 -20.957 1.00 85.94 121 THR A C 1
ATOM 1033 O O . THR A 1 121 ? 4.319 6.524 -22.055 1.00 85.94 121 THR A O 1
ATOM 1036 N N . ASN A 1 122 ? 4.545 5.434 -20.113 1.00 81.94 122 ASN A N 1
ATOM 1037 C CA . ASN A 1 122 ? 5.896 4.934 -20.380 1.00 81.94 122 ASN A CA 1
ATOM 1038 C C . ASN A 1 122 ? 5.916 3.478 -20.863 1.00 81.94 122 ASN A C 1
ATOM 1040 O O . ASN A 1 122 ? 6.970 2.838 -20.814 1.00 81.94 122 ASN A O 1
ATOM 1044 N N . GLU A 1 123 ? 4.793 2.960 -21.368 1.00 74.50 123 GLU A N 1
ATOM 1045 C CA . GLU A 1 123 ? 4.651 1.561 -21.781 1.00 74.50 123 GLU A CA 1
ATOM 1046 C C . GLU A 1 123 ? 5.778 1.087 -22.704 1.00 74.50 123 GLU A C 1
ATOM 1048 O O . GLU A 1 123 ? 6.317 0.013 -22.487 1.00 74.50 123 GLU A O 1
ATOM 1053 N N . ILE A 1 124 ? 6.211 1.887 -23.681 1.00 71.56 124 ILE A N 1
ATOM 1054 C CA . ILE A 1 124 ? 7.278 1.482 -24.615 1.00 71.56 124 ILE A CA 1
ATOM 1055 C C . ILE A 1 124 ? 8.611 1.222 -23.890 1.00 71.56 124 ILE A C 1
ATOM 1057 O O . ILE A 1 124 ? 9.335 0.289 -24.236 1.00 71.56 124 ILE A O 1
ATOM 1061 N N . LEU A 1 125 ? 8.944 2.031 -22.879 1.00 72.12 125 LEU A N 1
ATOM 1062 C CA . LEU A 1 125 ? 10.192 1.903 -22.116 1.00 72.12 125 LEU A CA 1
ATOM 1063 C C . LEU A 1 125 ? 10.083 0.856 -20.999 1.00 72.12 125 LEU A C 1
ATOM 1065 O O . LEU A 1 125 ? 11.090 0.253 -20.627 1.00 72.12 125 LEU A O 1
ATOM 1069 N N . LEU A 1 126 ? 8.872 0.631 -20.486 1.00 78.88 126 LEU A N 1
ATOM 1070 C CA . LEU A 1 126 ? 8.586 -0.263 -19.364 1.00 78.88 126 LEU A CA 1
ATOM 1071 C C . LEU A 1 126 ? 7.920 -1.580 -19.784 1.00 78.88 126 LEU A C 1
ATOM 1073 O O . LEU A 1 126 ? 7.578 -2.370 -18.909 1.00 78.88 126 LEU A O 1
ATOM 1077 N N . LEU A 1 127 ? 7.759 -1.851 -21.086 1.00 77.12 127 LEU A N 1
ATOM 1078 C CA . LEU A 1 127 ? 6.952 -2.958 -21.623 1.00 77.12 127 LEU A CA 1
ATOM 1079 C C . LEU A 1 127 ? 7.281 -4.299 -20.964 1.00 77.12 127 LEU A C 1
ATOM 1081 O O . LEU A 1 127 ? 6.386 -5.044 -20.575 1.00 77.12 127 LEU A O 1
ATOM 1085 N N . LYS A 1 128 ? 8.579 -4.565 -20.775 1.00 81.44 128 LYS A N 1
ATOM 1086 C CA . LYS A 1 128 ? 9.092 -5.792 -20.150 1.00 81.44 128 LYS A CA 1
ATOM 1087 C C . LYS A 1 128 ? 8.618 -5.983 -18.701 1.00 81.44 128 LYS A C 1
ATOM 1089 O O . LYS A 1 128 ? 8.533 -7.115 -18.248 1.00 81.44 128 LYS A O 1
ATOM 1094 N N . TYR A 1 129 ? 8.304 -4.900 -17.995 1.00 86.31 129 TYR A N 1
ATOM 1095 C CA . TYR A 1 129 ? 7.937 -4.891 -16.576 1.00 86.31 129 TYR A CA 1
ATOM 1096 C C . TYR A 1 129 ? 6.486 -4.478 -16.332 1.00 86.31 129 TYR A C 1
ATOM 1098 O O . TYR A 1 129 ? 6.056 -4.442 -15.183 1.00 86.31 129 TYR A O 1
ATOM 1106 N N . LYS A 1 130 ? 5.719 -4.145 -17.379 1.00 86.75 130 LYS A N 1
ATOM 1107 C CA . LYS A 1 130 ? 4.354 -3.611 -17.245 1.00 86.75 130 LYS A CA 1
ATOM 1108 C C . LYS A 1 130 ? 3.457 -4.536 -16.421 1.00 86.75 130 LYS A C 1
ATOM 1110 O O . LYS A 1 130 ? 2.734 -4.064 -15.552 1.00 86.75 130 LYS A O 1
ATOM 1115 N N . HIS A 1 131 ? 3.554 -5.846 -16.646 1.00 90.12 131 HIS A N 1
ATOM 1116 C CA . HIS A 1 131 ? 2.826 -6.841 -15.859 1.00 90.12 131 HIS A CA 1
ATOM 1117 C C . HIS A 1 131 ? 3.162 -6.750 -14.361 1.00 90.12 131 HIS A C 1
ATOM 1119 O O . HIS A 1 131 ? 2.262 -6.612 -13.536 1.00 90.12 131 HIS A O 1
ATOM 1125 N N . ASP A 1 132 ? 4.449 -6.752 -14.013 1.00 90.75 132 ASP A N 1
ATOM 1126 C CA . ASP A 1 132 ? 4.903 -6.715 -12.620 1.00 90.75 132 ASP A CA 1
ATOM 1127 C C . ASP A 1 132 ? 4.537 -5.389 -11.936 1.00 90.75 132 ASP A C 1
ATOM 1129 O O . ASP A 1 132 ? 4.121 -5.362 -10.778 1.00 90.75 132 ASP A O 1
ATOM 1133 N N . LEU A 1 133 ? 4.639 -4.271 -12.658 1.00 91.12 133 LEU A N 1
ATOM 1134 C CA . LEU A 1 133 ? 4.242 -2.952 -12.159 1.00 91.12 133 LEU A CA 1
ATOM 1135 C C . LEU A 1 133 ? 2.728 -2.885 -11.904 1.00 91.12 133 LEU A C 1
ATOM 1137 O O . LEU A 1 133 ? 2.300 -2.373 -10.867 1.00 91.12 133 LEU A O 1
ATOM 1141 N N . ASN A 1 134 ? 1.921 -3.476 -12.786 1.00 90.88 134 ASN A N 1
ATOM 1142 C CA . ASN A 1 134 ? 0.478 -3.607 -12.584 1.00 90.88 134 ASN A CA 1
ATOM 1143 C C . ASN A 1 134 ? 0.144 -4.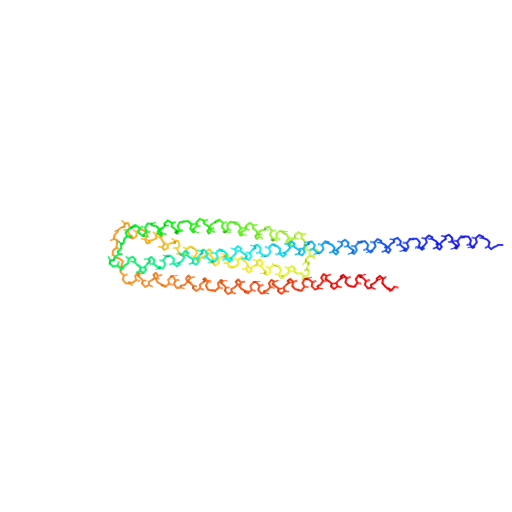509 -11.390 1.00 90.88 134 ASN A C 1
ATOM 1145 O O . ASN A 1 134 ? -0.817 -4.244 -10.666 1.00 90.88 134 ASN A O 1
ATOM 1149 N N . GLU A 1 135 ? 0.951 -5.538 -11.129 1.00 92.94 135 GLU A N 1
ATOM 1150 C CA . GLU A 1 135 ? 0.805 -6.371 -9.937 1.00 92.94 135 GLU A CA 1
ATOM 1151 C C . GLU A 1 135 ? 1.070 -5.571 -8.649 1.00 92.94 135 GLU A C 1
ATOM 1153 O O . GLU A 1 135 ? 0.309 -5.698 -7.685 1.00 92.94 135 GLU A O 1
ATOM 1158 N N . VAL A 1 136 ? 2.082 -4.690 -8.633 1.00 90.50 136 VAL A N 1
ATOM 1159 C CA . VAL A 1 136 ? 2.323 -3.760 -7.508 1.00 90.50 136 VAL A CA 1
ATOM 1160 C C . VAL A 1 136 ? 1.113 -2.851 -7.285 1.00 90.50 136 VAL A C 1
ATOM 1162 O O . VAL A 1 136 ? 0.655 -2.712 -6.148 1.00 90.50 136 VAL A O 1
ATOM 1165 N N . ILE A 1 137 ? 0.568 -2.267 -8.357 1.00 91.56 137 ILE A N 1
ATOM 1166 C CA . ILE A 1 137 ? -0.611 -1.388 -8.298 1.00 91.56 137 ILE A CA 1
ATOM 1167 C C . ILE A 1 137 ? -1.813 -2.146 -7.725 1.00 91.56 137 ILE A C 1
ATOM 1169 O O . ILE A 1 137 ? -2.433 -1.683 -6.765 1.00 91.56 137 ILE A O 1
ATOM 1173 N N . SER A 1 138 ? -2.104 -3.330 -8.264 1.00 93.31 138 SER A N 1
ATOM 1174 C CA . SER A 1 138 ? -3.230 -4.173 -7.849 1.00 93.31 138 SER A CA 1
ATOM 1175 C C . SER A 1 138 ? -3.131 -4.592 -6.377 1.00 93.31 138 SER A C 1
ATOM 1177 O O . SER A 1 138 ? -4.077 -4.411 -5.605 1.00 93.31 138 SER A O 1
ATOM 1179 N N . LYS A 1 139 ? -1.957 -5.062 -5.930 1.00 91.38 139 LYS A N 1
ATOM 1180 C CA . LYS A 1 139 ? -1.735 -5.397 -4.512 1.00 91.38 139 LYS A CA 1
ATOM 1181 C C . LYS A 1 139 ? -1.869 -4.170 -3.611 1.00 91.38 139 LYS A C 1
ATOM 1183 O O . LYS A 1 139 ? -2.486 -4.261 -2.552 1.00 91.38 139 LYS A O 1
ATOM 1188 N N . GLY A 1 140 ? -1.353 -3.017 -4.040 1.00 88.44 140 GLY A N 1
ATOM 1189 C CA . GLY A 1 140 ? -1.521 -1.755 -3.320 1.00 88.44 140 GLY A CA 1
ATOM 1190 C C . GLY A 1 140 ? -2.994 -1.369 -3.143 1.00 88.44 140 GLY A C 1
ATOM 1191 O O . GLY A 1 140 ? -3.400 -0.983 -2.046 1.00 88.44 140 GLY A O 1
ATOM 1192 N N . GLN A 1 141 ? -3.815 -1.533 -4.185 1.00 91.94 141 GLN A N 1
ATOM 1193 C CA . GLN A 1 141 ? -5.266 -1.308 -4.125 1.00 91.94 141 GLN A CA 1
ATOM 1194 C C . GLN A 1 141 ? -5.968 -2.276 -3.165 1.00 91.94 141 GLN A C 1
ATOM 1196 O O . GLN A 1 141 ? -6.841 -1.857 -2.401 1.00 91.94 141 GLN A O 1
ATOM 1201 N N . HIS A 1 142 ? -5.585 -3.554 -3.177 1.00 92.12 142 HIS A N 1
ATOM 1202 C CA . HIS A 1 142 ? -6.143 -4.563 -2.276 1.00 92.12 142 HIS A CA 1
ATOM 1203 C C . HIS A 1 142 ? -5.862 -4.237 -0.802 1.00 92.12 142 HIS A C 1
ATOM 1205 O O . HIS A 1 142 ? -6.795 -4.176 0.002 1.00 92.12 142 HIS A O 1
ATOM 1211 N N . ILE A 1 143 ? -4.600 -3.949 -0.461 1.00 89.44 143 ILE A N 1
ATOM 1212 C CA . ILE A 1 143 ? -4.197 -3.569 0.903 1.00 89.44 143 ILE A CA 1
ATOM 1213 C C . ILE A 1 143 ? -4.962 -2.316 1.342 1.00 89.44 143 ILE A C 1
ATOM 1215 O O . ILE A 1 143 ? -5.530 -2.278 2.434 1.00 89.44 143 ILE A O 1
ATOM 1219 N N . PHE A 1 144 ? -5.042 -1.309 0.470 1.00 87.50 144 PHE A N 1
ATOM 1220 C CA . PHE A 1 144 ? -5.792 -0.085 0.738 1.00 87.50 144 PHE A CA 1
ATOM 1221 C C . PHE A 1 144 ? -7.274 -0.358 1.040 1.00 87.50 144 PHE A C 1
ATOM 1223 O O . PHE A 1 144 ? -7.807 0.159 2.022 1.00 87.50 144 PHE A O 1
ATOM 1230 N N . LYS A 1 145 ? -7.931 -1.221 0.255 1.00 90.94 145 LYS A N 1
ATOM 1231 C CA . LYS A 1 145 ? -9.329 -1.614 0.484 1.00 90.94 145 LYS A CA 1
ATOM 1232 C C . LYS A 1 145 ? -9.519 -2.275 1.850 1.00 90.94 145 LYS A C 1
ATOM 1234 O O . LYS A 1 145 ? -10.459 -1.926 2.564 1.00 90.94 145 LYS A O 1
ATOM 1239 N N . ASN A 1 146 ? -8.626 -3.185 2.238 1.00 88.88 146 ASN A N 1
ATOM 1240 C CA . ASN A 1 146 ? -8.681 -3.809 3.562 1.00 88.88 146 ASN A CA 1
ATOM 1241 C C . ASN A 1 146 ? -8.553 -2.765 4.670 1.00 88.88 146 ASN A C 1
ATOM 1243 O O . ASN A 1 146 ? -9.296 -2.816 5.647 1.00 88.88 146 ASN A O 1
ATOM 1247 N N . ILE A 1 147 ? -7.655 -1.792 4.508 1.00 86.19 147 ILE A N 1
ATOM 1248 C CA . ILE A 1 147 ? -7.484 -0.715 5.484 1.00 86.19 147 ILE A CA 1
ATOM 1249 C C . ILE A 1 147 ? -8.757 0.137 5.612 1.00 86.19 147 ILE A C 1
ATOM 1251 O O . ILE A 1 147 ? -9.184 0.429 6.731 1.00 86.19 147 ILE A O 1
ATOM 1255 N N . CYS A 1 148 ? -9.418 0.474 4.502 1.00 85.06 148 CYS A N 1
ATOM 1256 C CA . CYS A 1 148 ? -10.712 1.158 4.542 1.00 85.06 148 CYS A CA 1
ATOM 1257 C C . CYS A 1 148 ? -11.786 0.340 5.279 1.00 85.06 148 CYS A C 1
ATOM 1259 O O . CYS A 1 148 ? -12.542 0.910 6.066 1.00 85.06 148 CYS A O 1
ATOM 1261 N N . ASN A 1 149 ? -11.829 -0.981 5.076 1.00 87.50 149 ASN A N 1
ATOM 1262 C CA . ASN A 1 149 ? -12.775 -1.860 5.770 1.00 87.50 149 ASN A CA 1
ATOM 1263 C C . ASN A 1 149 ? -12.524 -1.889 7.284 1.00 87.50 149 ASN A C 1
ATOM 1265 O O . ASN A 1 149 ? -13.464 -1.750 8.062 1.00 87.50 149 ASN A O 1
ATOM 1269 N N . ILE A 1 150 ? -11.260 -2.012 7.704 1.00 85.94 150 ILE A N 1
ATOM 1270 C CA . ILE A 1 150 ? -10.879 -1.973 9.124 1.00 85.94 150 ILE A CA 1
ATOM 1271 C C . ILE A 1 150 ? -11.310 -0.641 9.742 1.00 85.94 150 ILE A C 1
ATOM 1273 O O . ILE A 1 150 ? -11.946 -0.625 10.794 1.00 85.94 150 ILE A O 1
ATOM 1277 N N . LYS A 1 151 ? -11.014 0.477 9.061 1.00 84.19 151 LYS A N 1
ATOM 1278 C CA . LYS A 1 151 ? -11.417 1.815 9.506 1.00 84.19 151 LYS A CA 1
ATOM 1279 C C . LYS A 1 151 ? -12.927 1.891 9.734 1.00 84.19 151 LYS A C 1
ATOM 1281 O O . LYS A 1 151 ? -13.352 2.384 10.772 1.00 84.19 151 LYS A O 1
ATOM 1286 N N . PHE A 1 152 ? -13.719 1.412 8.776 1.00 85.19 152 PHE A N 1
ATOM 1287 C CA . PHE A 1 152 ? -15.179 1.445 8.848 1.00 85.19 152 PHE A CA 1
ATOM 1288 C C . PHE A 1 152 ? -15.717 0.677 10.061 1.00 85.19 152 PHE A C 1
ATOM 1290 O O . PHE A 1 152 ? -16.524 1.224 10.809 1.00 85.19 152 PHE A O 1
ATOM 1297 N N . ILE A 1 153 ? -15.221 -0.544 10.290 1.00 82.06 153 ILE A N 1
ATOM 1298 C CA . ILE A 1 153 ? -15.609 -1.374 11.441 1.00 82.06 153 ILE A CA 1
ATOM 1299 C C . ILE A 1 153 ? -15.316 -0.636 12.750 1.00 82.06 153 ILE A C 1
ATOM 1301 O O . ILE A 1 153 ? -16.199 -0.483 13.592 1.00 82.06 153 ILE A O 1
ATOM 1305 N N . ILE A 1 154 ? -14.093 -0.119 12.908 1.00 78.75 154 ILE A N 1
ATOM 1306 C CA . ILE A 1 154 ? -13.701 0.546 14.156 1.00 78.75 154 ILE A CA 1
ATOM 1307 C C . ILE A 1 154 ? -14.499 1.842 14.357 1.00 78.75 154 ILE A C 1
ATOM 1309 O O . ILE A 1 154 ? -14.949 2.106 15.468 1.00 78.75 154 ILE A O 1
ATOM 1313 N N . LEU A 1 155 ? -14.714 2.638 13.305 1.00 77.50 155 LEU A N 1
ATOM 1314 C CA . LEU A 1 155 ? -15.444 3.905 13.399 1.00 77.50 155 LEU A CA 1
ATOM 1315 C C . LEU A 1 155 ? -16.909 3.698 13.813 1.00 77.50 155 LEU A C 1
ATOM 1317 O O . LEU A 1 155 ? -17.405 4.431 14.668 1.00 77.50 155 LEU A O 1
ATOM 1321 N N . ASN A 1 156 ? -17.588 2.692 13.254 1.00 81.00 156 ASN A N 1
ATOM 1322 C CA . ASN A 1 156 ? -18.961 2.370 13.654 1.00 81.00 156 ASN A CA 1
ATOM 1323 C C . ASN A 1 156 ? -19.027 1.984 15.134 1.00 81.00 156 ASN A C 1
ATOM 1325 O O . ASN A 1 156 ? -19.865 2.512 15.863 1.00 81.00 156 ASN A O 1
ATOM 1329 N N . ASN A 1 157 ? -18.073 1.175 15.600 1.00 76.62 157 ASN A N 1
ATOM 1330 C CA . ASN A 1 157 ? -17.980 0.801 17.010 1.00 76.62 157 ASN A CA 1
ATOM 1331 C C . ASN A 1 157 ? -17.751 2.001 17.930 1.00 76.62 157 ASN A C 1
ATOM 1333 O O . ASN A 1 157 ? -18.336 2.064 19.008 1.00 76.62 157 ASN A O 1
ATOM 1337 N N . VAL A 1 158 ? -16.951 2.984 17.505 1.00 75.06 158 VAL A N 1
ATOM 1338 C CA . VAL A 1 158 ? -16.749 4.233 18.260 1.00 75.06 158 VAL A CA 1
ATOM 1339 C C . VAL A 1 158 ? -18.059 5.016 18.386 1.00 75.06 158 VAL A C 1
ATOM 1341 O O . VAL A 1 158 ? -18.373 5.528 19.461 1.00 75.06 158 VAL A O 1
ATOM 1344 N N . ILE A 1 159 ? -18.816 5.133 17.291 1.00 76.75 159 ILE A N 1
ATOM 1345 C CA . ILE A 1 159 ? -20.076 5.890 17.253 1.00 76.75 159 ILE A CA 1
ATOM 1346 C C . ILE A 1 159 ? -21.128 5.238 18.151 1.00 76.75 159 ILE A C 1
ATOM 1348 O O . ILE A 1 159 ? -21.814 5.945 18.889 1.00 76.75 159 ILE A O 1
ATOM 1352 N N . GLU A 1 160 ? -21.268 3.917 18.082 1.00 76.81 160 GLU A N 1
ATOM 1353 C CA . GLU A 1 160 ? -22.205 3.165 18.922 1.00 76.81 160 GLU A CA 1
ATOM 1354 C C . GLU A 1 160 ? -21.853 3.300 20.399 1.00 76.81 160 GLU A C 1
ATOM 1356 O O . GLU A 1 160 ? -22.683 3.739 21.189 1.00 76.81 160 GLU A O 1
ATOM 1361 N N . LEU A 1 161 ? -20.589 3.071 20.749 1.00 73.19 161 LEU A N 1
ATOM 1362 C CA . LEU A 1 161 ? -20.112 3.183 22.122 1.00 73.19 161 LEU A CA 1
ATOM 1363 C C . LEU A 1 161 ? -20.328 4.581 22.711 1.00 73.19 161 LEU A C 1
ATOM 1365 O O . LEU A 1 161 ? -20.738 4.716 23.861 1.00 73.19 161 LEU A O 1
ATOM 1369 N N . LYS A 1 162 ? -20.102 5.632 21.915 1.00 73.06 162 LYS A N 1
ATOM 1370 C CA . LYS A 1 162 ? -20.386 7.009 22.334 1.00 73.06 162 LYS A CA 1
ATOM 1371 C C . LYS A 1 162 ? -21.872 7.202 22.657 1.00 73.06 162 LYS A C 1
ATOM 1373 O O . LYS A 1 162 ? -22.188 7.792 23.686 1.00 73.06 162 LYS A O 1
ATOM 1378 N N . LYS A 1 163 ? -22.772 6.683 21.815 1.00 75.62 163 LYS A N 1
ATOM 1379 C CA . LYS A 1 163 ? -24.225 6.755 22.047 1.00 75.62 163 LYS A CA 1
ATOM 1380 C C . LYS A 1 163 ? -24.648 5.980 23.291 1.00 75.62 163 LYS A C 1
ATOM 1382 O O . LYS A 1 163 ? -25.527 6.446 24.009 1.00 75.62 163 LYS A O 1
ATOM 1387 N N . ASP A 1 164 ? -24.060 4.812 23.528 1.00 71.94 164 ASP A N 1
ATOM 1388 C CA . ASP A 1 164 ? -24.404 3.969 24.676 1.00 71.94 164 ASP A CA 1
ATOM 1389 C C . ASP A 1 164 ? -24.000 4.639 25.996 1.00 71.94 164 ASP A C 1
ATOM 1391 O O . ASP A 1 164 ? -24.758 4.606 26.966 1.00 71.94 164 ASP A O 1
ATOM 1395 N N . ILE A 1 165 ? -22.860 5.336 25.998 1.00 67.38 165 ILE A N 1
ATOM 1396 C CA . ILE A 1 165 ? -22.389 6.142 27.133 1.00 67.38 165 ILE A CA 1
ATOM 1397 C C . ILE A 1 165 ? -23.276 7.360 27.366 1.00 67.38 165 ILE A C 1
ATOM 1399 O O . ILE A 1 165 ? -23.677 7.606 28.497 1.00 67.38 165 ILE A O 1
ATOM 1403 N N . GLU A 1 166 ? -23.617 8.103 26.310 1.00 69.75 166 GLU A N 1
ATOM 1404 C CA . GLU A 1 166 ? -24.515 9.265 26.405 1.00 69.75 166 GLU A CA 1
ATOM 1405 C C . GLU A 1 166 ? -25.908 8.893 26.937 1.00 69.75 166 GLU A C 1
ATOM 1407 O O . GLU A 1 166 ? -26.591 9.731 27.520 1.00 69.75 166 GLU A O 1
ATOM 1412 N N . LYS A 1 167 ? -26.333 7.643 26.735 1.00 70.88 167 LYS A N 1
ATOM 1413 C CA . LYS A 1 167 ? -27.618 7.113 27.201 1.00 70.88 167 LYS A CA 1
ATOM 1414 C C . LYS A 1 167 ? -27.543 6.390 28.550 1.00 70.88 167 LYS A C 1
ATOM 1416 O O . LYS A 1 167 ? -28.569 5.872 28.984 1.00 70.88 167 LYS A O 1
ATOM 1421 N N . GLU A 1 168 ? -26.365 6.311 29.172 1.00 66.12 168 GLU A N 1
ATOM 1422 C CA . GLU A 1 168 ? -26.122 5.563 30.417 1.00 66.12 168 GLU A CA 1
ATOM 1423 C C . GLU A 1 168 ? -26.624 4.104 30.357 1.00 66.12 168 GLU A C 1
ATOM 1425 O O . GLU A 1 168 ? -27.079 3.528 31.350 1.00 66.12 168 GLU A O 1
ATOM 1430 N N . VAL A 1 169 ? -26.573 3.480 29.173 1.00 62.94 169 VAL A N 1
ATOM 1431 C CA . VAL A 1 169 ? -27.080 2.116 28.987 1.00 62.94 169 VAL A CA 1
ATOM 1432 C C . VAL A 1 169 ? -26.174 1.142 29.732 1.00 62.94 169 VAL A C 1
ATOM 1434 O O . VAL A 1 169 ? -24.956 1.129 29.551 1.00 62.94 169 VAL A O 1
ATOM 1437 N N . LYS A 1 170 ? -26.772 0.269 30.550 1.00 64.56 170 LYS A N 1
ATOM 1438 C CA . LYS A 1 170 ? -26.060 -0.884 31.108 1.00 64.56 170 LYS A CA 1
ATOM 1439 C C . LYS A 1 170 ? -25.703 -1.839 29.972 1.00 64.56 170 LYS A C 1
ATOM 1441 O O . LYS A 1 170 ? -26.573 -2.504 29.421 1.00 64.56 170 LYS A O 1
ATOM 1446 N N . ILE A 1 171 ? -24.419 -1.905 29.645 1.00 67.88 171 ILE A N 1
ATOM 1447 C CA . ILE A 1 171 ? -23.888 -2.801 28.620 1.00 67.88 171 ILE A CA 1
ATOM 1448 C C . ILE A 1 171 ? -23.737 -4.204 29.217 1.00 67.88 171 ILE A C 1
ATOM 1450 O O . ILE A 1 171 ? -23.010 -4.391 30.199 1.00 67.88 171 ILE A O 1
ATOM 1454 N N . ASP A 1 172 ? -24.435 -5.180 28.638 1.00 72.50 172 ASP A N 1
ATOM 1455 C CA . ASP A 1 172 ? -24.425 -6.567 29.100 1.00 72.50 172 ASP A CA 1
ATOM 1456 C C . ASP A 1 172 ? -23.212 -7.379 28.593 1.00 72.50 172 ASP A C 1
ATOM 1458 O O . ASP A 1 172 ? -22.368 -6.919 27.818 1.00 72.50 172 ASP A O 1
ATOM 1462 N N . GLU A 1 173 ? -23.090 -8.609 29.095 1.00 73.69 173 GLU A N 1
ATOM 1463 C CA . GLU A 1 173 ? -22.034 -9.568 28.738 1.00 73.69 173 GLU A CA 1
ATOM 1464 C C . GLU A 1 173 ? -22.082 -10.020 27.268 1.00 73.69 173 GLU A C 1
ATOM 1466 O O . GLU A 1 173 ? -21.047 -10.370 26.694 1.00 73.69 173 GLU A O 1
ATOM 1471 N N . GLU A 1 174 ? -23.262 -10.049 26.651 1.00 77.88 174 GLU A N 1
ATOM 1472 C CA . GLU A 1 174 ? -23.447 -10.543 25.286 1.00 77.88 174 GLU A CA 1
ATOM 1473 C C . GLU A 1 174 ? -22.948 -9.516 24.267 1.00 77.88 174 GLU A C 1
ATOM 1475 O O . GLU A 1 174 ? -22.120 -9.848 23.411 1.00 77.88 174 GLU A O 1
ATOM 1480 N N . TYR A 1 175 ? -23.308 -8.247 24.461 1.00 75.25 175 TYR A N 1
ATOM 1481 C CA . TYR A 1 175 ? -22.776 -7.121 23.699 1.00 75.25 175 TYR A CA 1
ATOM 1482 C C . TYR A 1 175 ? -21.241 -7.039 23.804 1.00 75.25 175 TYR A C 1
ATOM 1484 O O . TYR A 1 175 ? -20.541 -6.861 22.801 1.00 75.25 175 TYR A O 1
ATOM 1492 N N . LYS A 1 176 ? -20.673 -7.254 25.003 1.00 73.31 176 LYS A N 1
ATOM 1493 C CA . LYS A 1 176 ? -19.208 -7.313 25.209 1.00 73.31 176 LYS A CA 1
ATOM 1494 C C . LYS A 1 176 ? -18.532 -8.396 24.389 1.00 73.31 176 LYS A C 1
ATOM 1496 O O . LYS A 1 176 ? -17.461 -8.167 23.813 1.00 73.31 176 LYS A O 1
ATOM 1501 N N . LYS A 1 177 ? -19.146 -9.575 24.313 1.00 79.94 177 LYS A N 1
ATOM 1502 C CA . LYS A 1 177 ? -18.631 -10.682 23.500 1.00 79.94 177 LYS A CA 1
ATOM 1503 C C . LYS A 1 177 ? -18.683 -10.356 22.013 1.00 79.94 177 LYS A C 1
ATOM 1505 O O . LYS A 1 177 ? -17.738 -10.704 21.306 1.00 79.94 177 LYS A O 1
ATOM 1510 N N . GLU A 1 178 ? -19.730 -9.688 21.541 1.00 80.69 178 GLU A N 1
ATOM 1511 C CA . GLU A 1 178 ? -19.848 -9.271 20.141 1.00 80.69 178 GLU A CA 1
ATOM 1512 C C . GLU A 1 178 ? -18.758 -8.264 19.751 1.00 80.69 178 GLU A C 1
ATOM 1514 O O . GLU A 1 178 ? -17.982 -8.529 18.830 1.00 80.69 178 GLU A O 1
ATOM 1519 N N . LYS A 1 179 ? -18.588 -7.180 20.520 1.00 78.44 179 LYS A N 1
ATOM 1520 C CA . LYS A 1 179 ? -17.550 -6.171 20.239 1.00 78.44 179 LYS A CA 1
ATOM 1521 C C . LYS A 1 179 ? -16.139 -6.745 20.285 1.00 78.44 179 LYS A C 1
ATOM 1523 O O . LYS A 1 179 ? -15.300 -6.414 19.446 1.00 78.44 179 LYS A O 1
ATOM 1528 N N . LYS A 1 180 ? -15.871 -7.675 21.207 1.00 79.25 180 LYS A N 1
ATOM 1529 C CA . LYS A 1 180 ? -14.585 -8.383 21.253 1.00 79.25 180 LYS A CA 1
ATOM 1530 C C . LYS A 1 180 ? -14.306 -9.169 19.965 1.00 79.25 180 LYS A C 1
ATOM 1532 O O . LYS A 1 180 ? -13.167 -9.147 19.498 1.00 79.25 180 LYS A O 1
ATOM 1537 N N . LYS A 1 181 ? -15.315 -9.816 19.369 1.00 83.75 181 LYS A N 1
ATOM 1538 C CA . LYS A 1 181 ? -15.166 -10.529 18.085 1.00 83.75 181 LYS A CA 1
ATOM 1539 C C . LYS A 1 181 ? -14.837 -9.573 16.940 1.00 83.75 181 LYS A C 1
ATOM 1541 O O . LYS A 1 181 ? -13.939 -9.861 16.155 1.00 83.75 181 LYS A O 1
ATOM 1546 N N . GLU A 1 182 ? -15.509 -8.427 16.859 1.00 83.69 182 GLU A N 1
ATOM 1547 C CA . GLU A 1 182 ? -15.236 -7.420 15.821 1.00 83.69 182 GLU A CA 1
ATOM 1548 C C . GLU A 1 182 ? -13.816 -6.854 15.929 1.00 83.69 182 GLU A C 1
ATOM 1550 O O . GLU A 1 182 ? -13.128 -6.689 14.918 1.00 83.69 182 GLU A O 1
ATOM 1555 N N . TYR A 1 183 ? -13.338 -6.606 17.152 1.00 81.62 183 TYR A N 1
ATOM 1556 C CA . TYR A 1 183 ? -11.962 -6.173 17.376 1.00 81.62 183 TYR A CA 1
ATOM 1557 C C . TYR A 1 183 ? -10.943 -7.253 17.002 1.00 81.62 183 TYR A C 1
ATOM 1559 O O . TYR A 1 183 ? -9.944 -6.942 16.354 1.00 81.62 183 TYR A O 1
ATOM 1567 N N . GLN A 1 184 ? -11.200 -8.517 17.343 1.00 84.06 184 GLN A N 1
ATOM 1568 C CA . GLN A 1 184 ? -10.347 -9.633 16.921 1.00 84.06 184 GLN A CA 1
ATOM 1569 C C . GLN A 1 184 ? -10.288 -9.747 15.394 1.00 84.06 184 GLN A C 1
ATOM 1571 O O . GLN A 1 184 ? -9.199 -9.837 14.829 1.00 84.06 184 GLN A O 1
ATOM 1576 N N . PHE A 1 185 ? -11.431 -9.634 14.720 1.00 86.50 185 PHE A N 1
ATOM 1577 C CA . PHE A 1 185 ? -11.497 -9.633 13.261 1.00 86.50 185 PHE A CA 1
ATOM 1578 C C . PHE A 1 185 ? -10.713 -8.463 12.637 1.00 86.50 185 PHE A C 1
ATOM 1580 O O . PHE A 1 185 ? -9.952 -8.648 11.685 1.00 86.50 185 PHE A O 1
ATOM 1587 N N . ALA A 1 186 ? -10.834 -7.255 13.195 1.00 86.38 186 ALA A N 1
ATOM 1588 C CA . ALA A 1 186 ? -10.050 -6.103 12.753 1.00 86.38 186 ALA A CA 1
ATOM 1589 C C . ALA A 1 186 ? -8.536 -6.337 12.926 1.00 86.38 186 ALA A C 1
ATOM 1591 O O . ALA A 1 186 ? -7.760 -6.028 12.019 1.00 86.38 186 ALA A O 1
ATOM 1592 N N . LEU A 1 187 ? -8.116 -6.923 14.052 1.00 86.44 187 LEU A N 1
ATOM 1593 C CA . LEU A 1 187 ? -6.716 -7.252 14.324 1.00 86.44 187 LEU A CA 1
ATOM 1594 C C . LEU A 1 187 ? -6.165 -8.293 13.336 1.00 86.44 187 LEU A C 1
ATOM 1596 O O . LEU A 1 187 ? -5.050 -8.140 12.830 1.00 86.44 187 LEU A O 1
ATOM 1600 N N . GLU A 1 188 ? -6.947 -9.321 13.010 1.00 88.88 188 GLU A N 1
ATOM 1601 C CA . GLU A 1 188 ? -6.593 -10.312 11.989 1.00 88.88 188 GLU A CA 1
ATOM 1602 C C . GLU A 1 188 ? -6.365 -9.661 10.619 1.00 88.88 188 GLU A C 1
ATOM 1604 O O . GLU A 1 188 ? -5.365 -9.949 9.954 1.00 88.88 188 GLU A O 1
ATOM 1609 N N . LEU A 1 189 ? -7.236 -8.731 10.214 1.00 88.56 189 LEU A N 1
ATOM 1610 C CA . LEU A 1 189 ? -7.068 -7.982 8.968 1.00 88.56 189 LEU A CA 1
ATOM 1611 C C . LEU A 1 189 ? -5.817 -7.087 8.984 1.00 88.56 189 LEU A C 1
ATOM 1613 O O . LEU A 1 189 ? -5.104 -7.037 7.980 1.00 88.56 189 LEU A O 1
ATOM 1617 N N . VAL A 1 190 ? -5.494 -6.429 10.105 1.00 87.94 190 VAL A N 1
ATOM 1618 C CA . VAL A 1 190 ? -4.243 -5.652 10.246 1.00 87.94 190 VAL A CA 1
ATOM 1619 C C . VAL A 1 190 ? -3.015 -6.554 10.081 1.00 87.94 190 VAL A C 1
ATOM 1621 O O . VAL A 1 190 ? -2.082 -6.215 9.345 1.00 87.94 190 VAL A O 1
ATOM 1624 N N . ASN A 1 191 ? -3.016 -7.723 10.721 1.00 88.12 191 ASN A N 1
ATOM 1625 C CA . ASN A 1 191 ? -1.922 -8.692 10.623 1.00 88.12 191 ASN A CA 1
ATOM 1626 C C . ASN A 1 191 ? -1.774 -9.244 9.199 1.00 88.12 191 ASN A C 1
ATOM 1628 O O . ASN A 1 191 ? -0.656 -9.376 8.681 1.00 88.12 191 ASN A O 1
ATOM 1632 N N . LYS A 1 192 ? -2.899 -9.502 8.526 1.00 90.94 192 LYS A N 1
ATOM 1633 C CA . LYS A 1 192 ? -2.914 -9.890 7.115 1.00 90.94 192 LYS A CA 1
ATOM 1634 C C . LYS A 1 192 ? -2.330 -8.787 6.230 1.00 90.94 192 LYS A C 1
ATOM 1636 O O . LYS A 1 192 ? -1.482 -9.086 5.392 1.00 90.94 192 LYS A O 1
ATOM 1641 N N . ASN A 1 193 ? -2.695 -7.526 6.459 1.00 90.31 193 ASN A N 1
ATOM 1642 C CA . ASN A 1 193 ? -2.146 -6.391 5.714 1.00 90.31 193 ASN A CA 1
ATOM 1643 C C . ASN A 1 193 ? -0.636 -6.243 5.916 1.00 90.31 193 ASN A C 1
ATOM 1645 O O . ASN A 1 193 ? 0.076 -6.072 4.935 1.00 90.31 193 ASN A O 1
ATOM 1649 N N . ASN A 1 194 ? -0.122 -6.376 7.145 1.00 88.81 194 ASN A N 1
ATOM 1650 C CA . ASN A 1 194 ? 1.328 -6.380 7.397 1.00 88.81 194 ASN A CA 1
ATOM 1651 C C . ASN A 1 194 ? 2.040 -7.469 6.580 1.00 88.81 194 ASN A C 1
ATOM 1653 O O . ASN A 1 194 ? 3.075 -7.227 5.958 1.00 88.81 194 ASN A O 1
ATOM 1657 N N . THR A 1 195 ? 1.452 -8.665 6.537 1.00 92.44 195 THR A N 1
ATOM 1658 C CA . THR A 1 195 ? 1.977 -9.776 5.736 1.00 92.44 195 THR A CA 1
ATOM 1659 C C . THR A 1 195 ? 1.964 -9.454 4.238 1.00 92.44 195 THR A C 1
ATOM 1661 O O . THR A 1 195 ? 2.936 -9.735 3.536 1.00 92.44 195 THR A O 1
ATOM 1664 N N . GLU A 1 196 ? 0.882 -8.866 3.727 1.00 90.94 196 GLU A N 1
ATOM 1665 C CA . GLU A 1 196 ? 0.762 -8.476 2.318 1.00 90.94 196 GLU A CA 1
ATOM 1666 C C . GLU A 1 196 ? 1.711 -7.332 1.937 1.00 90.94 196 GLU A C 1
ATOM 1668 O O . GLU A 1 196 ? 2.359 -7.418 0.894 1.00 90.94 196 GLU A O 1
ATOM 1673 N N . ILE A 1 197 ? 1.870 -6.317 2.790 1.00 90.31 197 ILE A N 1
ATOM 1674 C CA . ILE A 1 197 ? 2.834 -5.221 2.603 1.00 90.31 197 ILE A CA 1
ATOM 1675 C C . ILE A 1 197 ? 4.251 -5.787 2.471 1.00 90.31 197 ILE A C 1
ATOM 1677 O O . ILE A 1 197 ? 4.944 -5.481 1.502 1.00 90.31 197 ILE A O 1
ATOM 1681 N N . ASN A 1 198 ? 4.655 -6.688 3.371 1.00 89.44 198 ASN A N 1
ATOM 1682 C CA . ASN A 1 198 ? 5.969 -7.332 3.300 1.00 89.44 198 ASN A CA 1
ATOM 1683 C C . ASN A 1 198 ? 6.164 -8.104 1.989 1.00 89.44 198 ASN A C 1
ATOM 1685 O O . ASN A 1 198 ? 7.218 -8.002 1.361 1.00 89.44 198 ASN A O 1
ATOM 1689 N N . LYS A 1 199 ? 5.134 -8.822 1.523 1.00 91.44 199 LYS A N 1
ATOM 1690 C CA . LYS A 1 199 ? 5.175 -9.502 0.219 1.00 91.44 199 LYS A CA 1
ATOM 1691 C C . LYS A 1 199 ? 5.355 -8.517 -0.937 1.00 91.44 199 LYS A C 1
ATOM 1693 O O . LYS A 1 199 ? 6.126 -8.808 -1.851 1.00 91.44 199 LYS A O 1
ATOM 1698 N N . VAL A 1 200 ? 4.676 -7.368 -0.909 1.00 90.31 200 VAL A N 1
ATOM 1699 C CA . VAL A 1 200 ? 4.839 -6.305 -1.918 1.00 90.31 200 VAL A CA 1
ATOM 1700 C C . VAL A 1 200 ? 6.259 -5.744 -1.891 1.00 90.31 200 VAL A C 1
ATOM 1702 O O . VAL A 1 200 ? 6.866 -5.618 -2.950 1.00 90.31 200 VAL A O 1
ATOM 1705 N N . ILE A 1 201 ? 6.823 -5.486 -0.708 1.00 89.00 201 ILE A N 1
ATOM 1706 C CA . ILE A 1 201 ? 8.207 -5.014 -0.549 1.00 89.00 201 ILE A CA 1
ATOM 1707 C C . ILE A 1 201 ? 9.199 -6.022 -1.138 1.00 89.00 201 ILE A C 1
ATOM 1709 O O . ILE A 1 201 ? 10.076 -5.648 -1.917 1.00 89.00 201 ILE A O 1
ATOM 1713 N N . THR A 1 202 ? 9.064 -7.310 -0.806 1.00 93.00 202 THR A N 1
ATOM 1714 C CA . THR A 1 202 ? 9.931 -8.363 -1.357 1.00 93.00 202 THR A CA 1
ATOM 1715 C C . THR A 1 202 ? 9.812 -8.443 -2.877 1.00 93.00 202 THR A C 1
ATOM 1717 O O . THR A 1 202 ? 10.830 -8.501 -3.569 1.00 93.00 202 THR A O 1
ATOM 1720 N N . PHE A 1 203 ? 8.584 -8.412 -3.397 1.00 91.56 203 PHE A N 1
ATOM 1721 C CA . PHE A 1 203 ? 8.323 -8.430 -4.833 1.00 91.56 203 PHE A CA 1
ATOM 1722 C C . PHE A 1 203 ? 8.972 -7.232 -5.541 1.00 91.56 203 PHE A C 1
ATOM 1724 O O . PHE A 1 203 ? 9.732 -7.414 -6.490 1.00 91.56 203 PHE A O 1
ATOM 1731 N N . TYR A 1 204 ? 8.757 -6.023 -5.024 1.00 91.00 204 TYR A N 1
ATOM 1732 C CA . TYR A 1 204 ? 9.356 -4.787 -5.521 1.00 91.00 204 TYR A CA 1
ATOM 1733 C C . TYR A 1 204 ? 10.889 -4.839 -5.534 1.00 91.00 204 TYR A C 1
ATOM 1735 O O . TYR A 1 204 ? 11.515 -4.530 -6.548 1.00 91.00 204 TYR A O 1
ATOM 1743 N N . ASN A 1 205 ? 11.508 -5.290 -4.442 1.00 88.56 205 ASN A N 1
ATOM 1744 C CA . ASN A 1 205 ? 12.963 -5.407 -4.359 1.00 88.56 205 ASN A CA 1
ATOM 1745 C C . ASN A 1 205 ? 13.527 -6.368 -5.415 1.00 88.56 205 ASN A C 1
ATOM 1747 O O . ASN A 1 205 ? 14.598 -6.118 -5.970 1.00 88.56 205 ASN A O 1
ATOM 1751 N N . ASN A 1 206 ? 12.819 -7.461 -5.707 1.00 91.50 206 ASN A N 1
ATOM 1752 C CA . ASN A 1 206 ? 13.212 -8.390 -6.765 1.00 91.50 206 ASN A CA 1
ATOM 1753 C C . ASN A 1 206 ? 13.053 -7.763 -8.153 1.00 91.50 206 ASN A C 1
ATOM 1755 O O . ASN A 1 206 ? 13.983 -7.844 -8.957 1.00 91.50 206 ASN A O 1
ATOM 1759 N N . LEU A 1 207 ? 11.933 -7.082 -8.404 1.00 90.12 207 LEU A N 1
ATOM 1760 C CA . LEU A 1 207 ? 11.689 -6.361 -9.653 1.00 90.12 207 LEU A CA 1
ATOM 1761 C C . LEU A 1 207 ? 12.807 -5.352 -9.944 1.00 90.12 207 LEU A C 1
ATOM 1763 O O . LEU A 1 207 ? 13.371 -5.352 -11.037 1.00 90.12 207 LEU A O 1
ATOM 1767 N N . LEU A 1 208 ? 13.195 -4.544 -8.954 1.00 87.19 208 LEU A N 1
ATOM 1768 C CA . LEU A 1 208 ? 14.275 -3.571 -9.123 1.00 87.19 208 LEU A CA 1
ATOM 1769 C C . LEU A 1 208 ? 15.626 -4.210 -9.428 1.00 87.19 208 LEU A C 1
ATOM 1771 O O . LEU A 1 208 ? 16.372 -3.684 -10.251 1.00 87.19 208 LEU A O 1
ATOM 1775 N N . LYS A 1 209 ? 15.956 -5.337 -8.786 1.00 87.12 209 LYS A N 1
ATOM 1776 C CA . LYS A 1 209 ? 17.204 -6.061 -9.074 1.00 87.12 209 LYS A CA 1
ATOM 1777 C C . LYS A 1 209 ? 17.246 -6.530 -10.526 1.00 87.12 209 LYS A C 1
ATOM 1779 O O . LYS A 1 209 ? 18.280 -6.389 -11.175 1.00 87.12 209 LYS A O 1
ATOM 1784 N N . ILE A 1 210 ? 16.129 -7.054 -11.035 1.00 86.88 210 ILE A N 1
ATOM 1785 C CA . ILE A 1 210 ? 16.006 -7.482 -12.434 1.00 86.88 210 ILE A CA 1
ATOM 1786 C C . ILE A 1 210 ? 16.175 -6.275 -13.363 1.00 86.88 210 ILE A C 1
ATOM 1788 O O . ILE A 1 210 ? 17.036 -6.304 -14.242 1.00 86.88 210 ILE A O 1
ATOM 1792 N N . GLN A 1 211 ? 15.437 -5.189 -13.113 1.00 85.31 211 GLN A N 1
ATOM 1793 C CA . GLN A 1 211 ? 15.519 -3.960 -13.908 1.00 85.31 211 GLN A CA 1
ATOM 1794 C C . GLN A 1 211 ? 16.939 -3.390 -13.962 1.00 85.31 211 GLN A C 1
ATOM 1796 O O . GLN A 1 211 ? 17.437 -3.045 -15.033 1.00 85.31 211 GLN A O 1
ATOM 1801 N N . LEU A 1 212 ? 17.610 -3.322 -12.813 1.00 83.88 212 LEU A N 1
ATOM 1802 C CA . LEU A 1 212 ? 18.964 -2.800 -12.705 1.00 83.88 212 LEU A CA 1
ATOM 1803 C C . LEU A 1 212 ? 19.963 -3.658 -13.495 1.00 83.88 212 LEU A C 1
ATOM 1805 O O . LEU A 1 212 ? 20.777 -3.121 -14.249 1.00 83.88 212 LEU A O 1
ATOM 1809 N N . ASN A 1 213 ? 19.873 -4.984 -13.365 1.00 84.94 213 ASN A N 1
ATOM 1810 C CA . ASN A 1 213 ? 20.718 -5.918 -14.109 1.00 84.94 213 ASN A CA 1
ATOM 1811 C C . ASN A 1 213 ? 20.516 -5.790 -15.621 1.00 84.94 213 ASN A C 1
ATOM 1813 O O . ASN A 1 213 ? 21.494 -5.798 -16.366 1.00 84.94 213 ASN A O 1
ATOM 1817 N N . ASP A 1 214 ? 19.275 -5.624 -16.077 1.00 82.06 214 ASP A N 1
ATOM 1818 C CA . ASP A 1 214 ? 18.968 -5.440 -17.495 1.00 82.06 214 ASP A CA 1
ATOM 1819 C C . ASP A 1 214 ? 19.537 -4.121 -18.041 1.00 82.06 214 ASP A C 1
ATOM 1821 O O . ASP A 1 214 ? 20.154 -4.102 -19.111 1.00 82.06 214 ASP A O 1
ATOM 1825 N N . ILE A 1 215 ? 19.401 -3.022 -17.290 1.00 80.94 215 ILE A N 1
ATOM 1826 C CA . ILE A 1 215 ? 19.979 -1.717 -17.651 1.00 80.94 215 ILE A CA 1
ATOM 1827 C C . ILE A 1 215 ? 21.507 -1.828 -17.776 1.00 80.94 215 ILE A C 1
ATOM 1829 O O . ILE A 1 215 ? 22.084 -1.398 -18.781 1.00 80.94 215 ILE A O 1
ATOM 1833 N N . TYR A 1 216 ? 22.178 -2.456 -16.804 1.00 74.38 216 TYR A N 1
ATOM 1834 C CA . TYR A 1 216 ? 23.633 -2.639 -16.843 1.00 74.38 216 TYR A CA 1
ATOM 1835 C C . TYR A 1 216 ? 24.097 -3.623 -17.924 1.00 74.38 216 TYR A C 1
ATOM 1837 O O . TYR A 1 216 ? 25.087 -3.351 -18.608 1.00 74.38 216 TYR A O 1
ATOM 1845 N N . GLY A 1 217 ? 23.394 -4.740 -18.124 1.00 74.25 217 GLY A N 1
ATOM 1846 C CA . GLY A 1 217 ? 23.710 -5.716 -19.171 1.00 74.25 217 GLY A CA 1
ATOM 1847 C C . GLY A 1 217 ? 23.661 -5.088 -20.565 1.00 74.25 217 GLY A C 1
ATOM 1848 O O . GLY A 1 217 ? 24.564 -5.290 -21.385 1.00 74.25 217 GLY A O 1
ATOM 1849 N N . ASN A 1 218 ? 22.667 -4.231 -20.808 1.00 70.50 218 ASN A N 1
ATOM 1850 C CA . ASN A 1 218 ? 22.569 -3.456 -22.043 1.00 70.50 218 ASN A CA 1
ATOM 1851 C C . ASN A 1 218 ? 23.751 -2.489 -22.218 1.00 70.50 218 ASN A C 1
ATOM 1853 O O . ASN A 1 218 ? 24.315 -2.410 -23.313 1.00 70.50 218 ASN A O 1
ATOM 1857 N N . TYR A 1 219 ? 24.188 -1.812 -21.152 1.00 69.12 219 TYR A N 1
ATOM 1858 C CA . TYR A 1 219 ? 25.357 -0.928 -21.198 1.00 69.12 219 TYR A CA 1
ATOM 1859 C C . TYR A 1 219 ? 26.651 -1.664 -21.566 1.00 69.12 219 TYR A C 1
ATOM 1861 O O . TYR A 1 219 ? 27.383 -1.223 -22.459 1.00 69.12 219 TYR A O 1
ATOM 1869 N N . VAL A 1 220 ? 26.929 -2.802 -20.921 1.00 66.06 220 VAL A N 1
ATOM 1870 C CA . VAL A 1 220 ? 28.140 -3.600 -21.188 1.00 66.06 220 VAL A CA 1
ATOM 1871 C C . VAL A 1 220 ? 28.158 -4.087 -22.639 1.00 66.06 220 VAL A C 1
ATOM 1873 O O . VAL A 1 220 ? 29.180 -3.966 -23.317 1.00 66.06 220 VAL A O 1
ATOM 1876 N N . ASN A 1 221 ? 27.015 -4.536 -23.165 1.00 63.28 221 ASN A N 1
ATOM 1877 C CA . ASN A 1 221 ? 26.879 -4.935 -24.568 1.00 63.28 221 ASN A CA 1
ATOM 1878 C C . ASN A 1 221 ? 27.131 -3.779 -25.551 1.00 63.28 221 ASN A C 1
ATOM 1880 O O . ASN A 1 221 ? 27.760 -3.977 -26.595 1.00 63.28 221 ASN A O 1
ATOM 1884 N N . ILE A 1 222 ? 26.675 -2.564 -25.230 1.00 61.59 222 ILE A N 1
ATOM 1885 C CA . ILE A 1 222 ? 26.942 -1.364 -26.040 1.00 61.59 222 ILE A CA 1
ATOM 1886 C C . ILE A 1 222 ? 28.432 -1.001 -25.995 1.00 61.59 222 ILE A C 1
ATOM 1888 O O . ILE A 1 222 ? 29.003 -0.657 -27.031 1.00 61.59 222 ILE A O 1
ATOM 1892 N N . LYS A 1 223 ? 29.073 -1.095 -24.824 1.00 58.22 223 LYS A N 1
ATOM 1893 C CA . LYS A 1 223 ? 30.495 -0.768 -24.646 1.00 58.22 223 LYS A CA 1
ATOM 1894 C C . LYS A 1 223 ? 31.409 -1.769 -25.358 1.00 58.22 223 LYS A C 1
ATOM 1896 O O . LYS A 1 223 ? 32.327 -1.346 -26.051 1.00 58.22 223 LYS A O 1
ATOM 1901 N N . ASN A 1 224 ? 31.132 -3.069 -25.267 1.00 58.75 224 ASN A N 1
ATOM 1902 C CA . ASN A 1 224 ? 31.963 -4.110 -25.885 1.00 58.75 224 ASN A CA 1
ATOM 1903 C C . ASN A 1 224 ? 31.860 -4.130 -27.420 1.00 58.75 224 ASN A C 1
ATOM 1905 O O . ASN A 1 224 ? 32.828 -4.481 -28.089 1.00 58.75 224 ASN A O 1
ATOM 1909 N N . LYS A 1 225 ? 30.741 -3.670 -27.999 1.00 54.41 225 LYS A N 1
ATOM 1910 C CA . LYS A 1 225 ? 30.630 -3.424 -29.450 1.00 54.41 225 LYS A CA 1
ATOM 1911 C C . LYS A 1 225 ? 31.471 -2.239 -29.952 1.00 54.41 225 LYS A C 1
ATOM 1913 O O . LYS A 1 225 ? 31.562 -2.075 -31.158 1.00 54.41 225 LYS A O 1
ATOM 1918 N N . LYS A 1 226 ? 32.069 -1.425 -29.069 1.00 49.16 226 LYS A N 1
ATOM 1919 C CA . LYS A 1 226 ? 33.026 -0.366 -29.447 1.00 49.16 226 LYS A CA 1
ATOM 1920 C C . LYS A 1 226 ? 34.477 -0.858 -29.564 1.00 49.16 226 LYS A C 1
ATOM 1922 O O . LYS A 1 226 ? 35.320 -0.078 -29.983 1.00 49.16 226 LYS A O 1
ATOM 1927 N N . ILE A 1 227 ? 34.778 -2.088 -29.128 1.00 44.88 227 ILE A N 1
ATOM 1928 C CA . ILE A 1 227 ? 36.152 -2.634 -29.043 1.00 44.88 227 ILE A CA 1
ATOM 1929 C C . ILE A 1 227 ? 36.420 -3.676 -30.157 1.00 44.88 227 ILE A C 1
ATOM 1931 O O . ILE A 1 227 ? 37.489 -4.274 -30.209 1.00 44.88 227 ILE A O 1
ATOM 1935 N N . LYS A 1 228 ? 35.474 -3.890 -31.076 1.00 36.38 228 LYS A N 1
ATOM 1936 C CA . LYS A 1 228 ? 35.662 -4.689 -32.297 1.00 36.38 228 LYS A CA 1
ATOM 1937 C C . LYS A 1 228 ? 35.482 -3.803 -33.514 1.00 36.38 228 LYS A C 1
ATOM 1939 O O . LYS A 1 228 ? 36.199 -4.055 -34.500 1.00 36.38 228 LYS A O 1
#

Secondary structure (DSSP, 8-state):
--HHHHHHHHHHHHHHHHHHHHHHHHHHHHHHHHHHHHHHHHHHHHHHHHHHHHHHHHHHHHHHHHHHHHHHHHHHTTSS---HHHHHHHHHHHHHHHHHHHHHHHHHHHHHHHHHHHHHHTHHHHGGGHHHHHHHHHHHHHHHHHHHHHHHHHHHHHHHHHHHHHTT----HHHHHHHHHHHHHHHHHHHHHHHHHHHHHHHHHHHHHHHHHHHHHHHHHHHHTT--

pLDDT: mean 79.19, std 12.41, range [36.38, 95.06]